Protein AF-A0A377W2W1-F1 (afdb_monomer)

Foldseek 3Di:
DDDDDDDDDDDDDDPDPDPDPPVVVVVVVVVVVVVVVVVVVVVVVVVVVVVVVVVVVVVVVVVVVVVVVVVVVVVVVVVVVVVVVVVVVVVVVVVVVVVVVVVVVVVVVVVVVVVVVVVVVVVVVVVVVVVVVVVVVVVVVVVVVVVVVVVVVVCVVVCVPVPDDDLDDAQQQVQDPQQKAKPQGRWGADNNGDTHHDDDPDDMDIDDHPDSPDDCVVHVDDDDDDDDDDDDPDDDDDDDADVPDDDD

Radius of gyration: 84.66 Å; Cα contacts (8 Å, |Δi|>4): 86; chains: 1; bounding box: 132×50×246 Å

Mean predicted aligned error: 16.47 Å

Sequence (248 aa):
MRLSILVWLRQTKAFRRQNPPSQMRNKQISTVNKSLTDSITQVRQSVTDTAAEINATIDLEIARVSKTLADGDAALNAQIKTAENGLKQSLSQVNTTLTNAVKQETADRIADVNAKASQAADELLAATQGIEASIESLTQVMKTADENLAREMSSLAAGANIQFDSQVIWHFNNQTTEGWTGSAGVPGVSQDGWLRPADSATDPYITSPGGLAVDGAAYRFIMLRFRKTGKPVWAGEIRWVSAGEKLH

Organism: Klebsiella pneumoniae (NCBI:txid573)

Secondary structure (DSSP, 8-state):
------------------PPPHHHHHHHHHHHHHHHHHHHHHHHHHHHHHHHHHHHHHHHHHHHHHHHHHHHHHHHHHHHHHHHHHHHHHHHHHHHHHHHHHHHHHHHHHHHHHHHHHHHHHHHHHHHHHHHHHHHHHHHHHHHHHHHHHHHHHHHHTTTT-----SS----TTSS-TT-EETTSSPEE-TTS-EEPPP-SS---EEPPS-----TTT-----------SS-----------TT----

Solvent-accessible surface area (backbone atoms only — not comparable to full-atom values): 15290 Å² total; per-residue (Å²): 142,81,89,87,89,85,82,88,79,87,78,90,78,77,92,64,80,78,71,76,58,69,68,59,54,53,50,51,51,50,52,52,50,50,53,49,52,52,49,52,51,51,51,53,49,52,52,51,52,51,52,52,53,50,51,55,50,51,53,51,50,51,53,51,52,55,48,52,51,53,54,47,53,52,52,50,55,50,52,51,53,52,51,53,52,52,50,54,51,51,50,52,51,52,53,52,53,50,53,51,50,54,52,48,52,52,52,52,50,54,52,53,50,51,53,51,52,51,52,54,51,52,54,51,49,52,53,49,52,54,49,51,54,51,50,53,52,50,51,52,52,50,51,51,51,52,55,48,50,53,49,53,52,49,41,59,75,70,45,78,82,64,83,77,84,64,96,74,84,86,66,36,74,82,58,44,58,83,65,38,41,30,77,56,37,72,41,44,48,40,94,87,31,45,82,38,66,28,86,58,100,58,95,59,49,69,45,74,54,80,86,72,81,73,52,63,87,84,53,78,75,87,89,83,89,85,80,92,75,87,87,76,91,77,87,87,85,89,82,89,76,59,97,90,61,76,93,127

Structure (mmCIF, N/CA/C/O backbone):
data_AF-A0A377W2W1-F1
#
_entry.id   AF-A0A377W2W1-F1
#
loop_
_atom_site.group_PDB
_atom_site.id
_atom_site.type_symbol
_atom_site.label_atom_id
_atom_site.label_alt_id
_atom_site.label_comp_id
_atom_site.label_asym_id
_atom_site.label_entity_id
_atom_site.label_seq_id
_atom_site.pdbx_PDB_ins_code
_atom_site.Cartn_x
_atom_site.Cartn_y
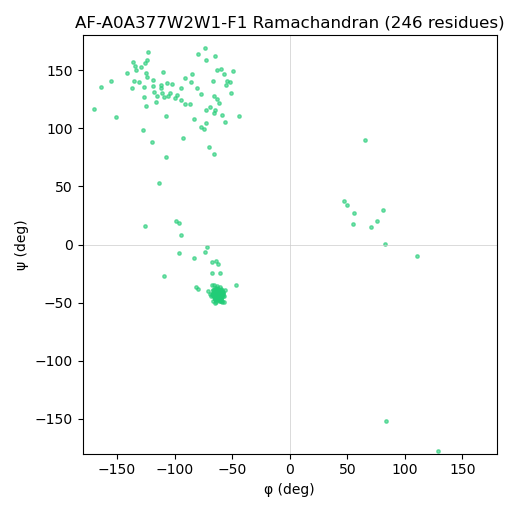_atom_site.Cartn_z
_atom_site.occupancy
_atom_site.B_iso_or_equiv
_atom_site.auth_seq_id
_atom_site.auth_comp_id
_atom_site.auth_asym_id
_atom_site.auth_atom_id
_atom_site.pdbx_PDB_model_num
ATOM 1 N N . MET A 1 1 ? 57.081 -21.780 -146.576 1.00 33.50 1 MET A N 1
ATOM 2 C CA . MET A 1 1 ? 57.888 -20.967 -147.520 1.00 33.50 1 MET A CA 1
ATOM 3 C C . MET A 1 1 ? 58.077 -19.610 -146.839 1.00 33.50 1 MET A C 1
ATOM 5 O O . MET A 1 1 ? 57.067 -18.984 -146.593 1.00 33.50 1 MET A O 1
ATOM 9 N N . ARG A 1 2 ? 59.216 -19.120 -146.345 1.00 33.06 2 ARG A N 1
ATOM 10 C CA . ARG A 1 2 ? 60.651 -19.432 -146.416 1.00 33.06 2 ARG A CA 1
ATOM 11 C C . ARG A 1 2 ? 61.265 -19.376 -145.000 1.00 33.06 2 ARG A C 1
ATOM 13 O O . ARG A 1 2 ? 60.774 -18.661 -144.136 1.00 33.06 2 ARG A O 1
ATOM 20 N N . LEU A 1 3 ? 62.348 -20.135 -144.837 1.00 29.06 3 LEU A N 1
ATOM 21 C CA . LEU A 1 3 ? 63.337 -20.137 -143.753 1.00 29.06 3 LEU A CA 1
ATOM 22 C C . LEU A 1 3 ? 63.885 -18.738 -143.403 1.00 29.06 3 LEU A C 1
ATOM 24 O O . LEU A 1 3 ? 64.110 -17.941 -144.311 1.00 29.06 3 LEU A O 1
ATOM 28 N N . SER A 1 4 ? 64.243 -18.525 -142.128 1.00 35.91 4 SER A N 1
ATOM 29 C CA . SER A 1 4 ? 65.658 -18.383 -141.724 1.00 35.91 4 SER A CA 1
ATOM 30 C C . SER A 1 4 ? 65.832 -18.384 -140.200 1.00 35.91 4 SER A C 1
ATOM 32 O O . SER A 1 4 ? 65.361 -17.504 -139.489 1.00 35.91 4 SER A O 1
ATOM 34 N N . ILE A 1 5 ? 66.541 -19.416 -139.740 1.00 39.56 5 ILE A N 1
ATOM 35 C CA . ILE A 1 5 ? 67.094 -19.635 -138.403 1.00 39.56 5 ILE A CA 1
ATOM 36 C C . ILE A 1 5 ? 68.569 -19.218 -138.460 1.00 39.56 5 ILE A C 1
ATOM 38 O O . ILE A 1 5 ? 69.293 -19.713 -139.318 1.00 39.56 5 ILE A O 1
ATOM 42 N N . LEU A 1 6 ? 69.023 -18.371 -137.535 1.00 39.09 6 LEU A N 1
ATOM 43 C CA . LEU A 1 6 ? 70.433 -18.187 -137.160 1.00 39.09 6 LEU A CA 1
ATOM 44 C C . LEU A 1 6 ? 70.460 -17.435 -135.823 1.00 39.09 6 LEU A C 1
ATOM 46 O O . LEU A 1 6 ? 69.742 -16.459 -135.677 1.00 39.09 6 LEU A O 1
ATOM 50 N N . VAL A 1 7 ? 71.239 -17.757 -134.800 1.00 38.69 7 VAL A N 1
ATOM 51 C CA . VAL A 1 7 ? 72.040 -18.922 -134.430 1.00 38.69 7 VAL A CA 1
ATOM 52 C C . VAL A 1 7 ? 72.125 -18.825 -132.907 1.00 38.69 7 VAL A C 1
ATOM 54 O O . VAL A 1 7 ? 72.239 -17.744 -132.330 1.00 38.69 7 VAL A O 1
ATOM 57 N N . TRP A 1 8 ? 72.034 -19.971 -132.255 1.00 31.70 8 TRP A N 1
ATOM 58 C CA . TRP A 1 8 ? 72.104 -20.117 -130.813 1.00 31.70 8 TRP A CA 1
ATOM 59 C C . TRP A 1 8 ? 73.575 -20.246 -130.399 1.00 31.70 8 TRP A C 1
ATOM 61 O O . TRP A 1 8 ? 74.240 -21.188 -130.831 1.00 31.70 8 TRP A O 1
ATOM 71 N N . LEU A 1 9 ? 74.090 -19.345 -129.555 1.00 36.72 9 LEU A N 1
ATOM 72 C CA . LEU A 1 9 ? 75.342 -19.581 -128.832 1.00 36.72 9 LEU A CA 1
ATOM 73 C C . LEU A 1 9 ? 75.025 -19.851 -127.359 1.00 36.72 9 LEU A C 1
ATOM 75 O O . LEU A 1 9 ? 74.575 -18.983 -126.614 1.00 36.72 9 LEU A O 1
ATOM 79 N N . ARG A 1 10 ? 75.247 -21.108 -126.973 1.00 44.47 10 ARG A N 1
ATOM 80 C CA . ARG A 1 10 ? 75.158 -21.634 -125.611 1.00 44.47 10 ARG A CA 1
ATOM 81 C C . ARG A 1 10 ? 75.968 -20.789 -124.624 1.00 44.47 10 ARG A C 1
ATOM 83 O O . ARG A 1 10 ? 77.180 -20.675 -124.768 1.00 44.47 10 ARG A O 1
ATOM 90 N N . GLN A 1 11 ? 75.344 -20.415 -123.511 1.00 37.91 11 GLN A N 1
ATOM 91 C CA . GLN A 1 11 ? 75.998 -20.534 -122.209 1.00 37.91 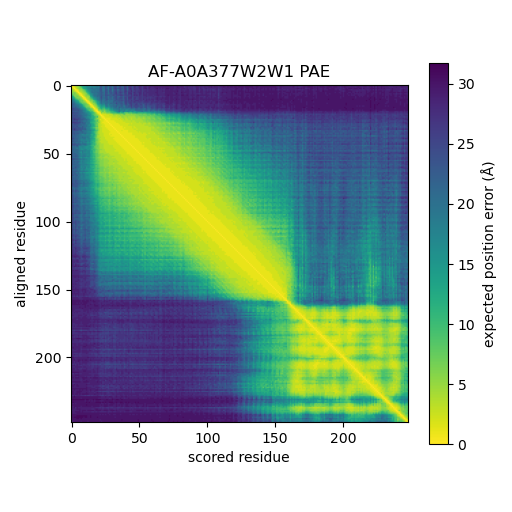11 GLN A CA 1
ATOM 92 C C . GLN A 1 11 ? 75.096 -21.304 -121.247 1.00 37.91 11 GLN A C 1
ATOM 94 O O . GLN A 1 11 ? 74.182 -20.780 -120.620 1.00 37.91 11 GLN A O 1
ATOM 99 N N . THR A 1 12 ? 75.397 -22.590 -121.113 1.00 54.16 12 THR A N 1
ATOM 100 C CA . THR A 1 12 ? 75.093 -23.363 -119.915 1.00 54.16 12 THR A CA 1
ATOM 101 C C . THR A 1 12 ? 75.913 -22.809 -118.753 1.00 54.16 12 THR A C 1
ATOM 103 O O . THR A 1 12 ? 77.130 -22.984 -118.744 1.00 54.16 12 THR A O 1
ATOM 106 N N . LYS A 1 13 ? 75.270 -22.205 -117.748 1.00 41.72 13 LYS A N 1
ATOM 107 C CA . LYS A 1 13 ? 75.806 -22.168 -116.378 1.00 41.72 13 LYS A CA 1
ATOM 108 C C . LYS A 1 13 ? 74.682 -22.105 -115.336 1.00 41.72 13 LYS A C 1
ATOM 110 O O . LYS A 1 13 ? 74.032 -21.089 -115.148 1.00 41.72 13 LYS A O 1
ATOM 115 N N . ALA A 1 14 ? 74.550 -23.233 -114.636 1.00 40.69 14 ALA A N 1
ATOM 116 C CA . ALA A 1 14 ? 74.008 -23.414 -113.291 1.00 40.69 14 ALA A CA 1
ATOM 117 C C . ALA A 1 14 ? 72.517 -23.109 -113.047 1.00 40.69 14 ALA A C 1
ATOM 119 O O . ALA A 1 14 ? 72.148 -22.062 -112.521 1.00 40.69 14 ALA A O 1
ATOM 120 N N . PHE A 1 15 ? 71.684 -24.140 -113.222 1.00 42.03 15 PHE A N 1
ATOM 121 C CA . PHE A 1 15 ? 70.468 -24.326 -112.426 1.00 42.03 15 PHE A CA 1
ATOM 122 C C . PHE A 1 15 ? 70.880 -24.600 -110.965 1.00 42.03 15 PHE A C 1
ATOM 124 O O . PHE A 1 15 ? 70.942 -25.741 -110.509 1.00 42.03 15 PHE A O 1
ATOM 131 N N . ARG A 1 16 ? 71.262 -23.550 -110.226 1.00 45.59 16 ARG A N 1
ATOM 132 C CA . ARG A 1 16 ? 71.390 -23.633 -108.769 1.00 45.59 16 ARG A CA 1
ATOM 133 C C . ARG A 1 16 ? 69.968 -23.691 -108.219 1.00 45.59 16 ARG A C 1
ATOM 135 O O . ARG A 1 16 ? 69.232 -22.719 -108.357 1.00 45.59 16 ARG A O 1
ATOM 142 N N . ARG A 1 17 ? 69.598 -24.806 -107.578 1.00 48.03 17 ARG A N 1
ATOM 143 C CA . ARG A 1 17 ? 68.498 -24.835 -106.599 1.00 48.03 17 ARG A CA 1
ATOM 144 C C . ARG A 1 17 ? 68.676 -23.598 -105.708 1.00 48.03 17 ARG A C 1
ATOM 146 O O . ARG A 1 17 ? 69.696 -23.495 -105.026 1.00 48.03 17 ARG A O 1
ATOM 153 N N . GLN A 1 18 ? 67.779 -22.617 -105.817 1.00 47.34 18 GLN A N 1
ATOM 154 C CA . GLN A 1 18 ? 67.897 -21.334 -105.125 1.00 47.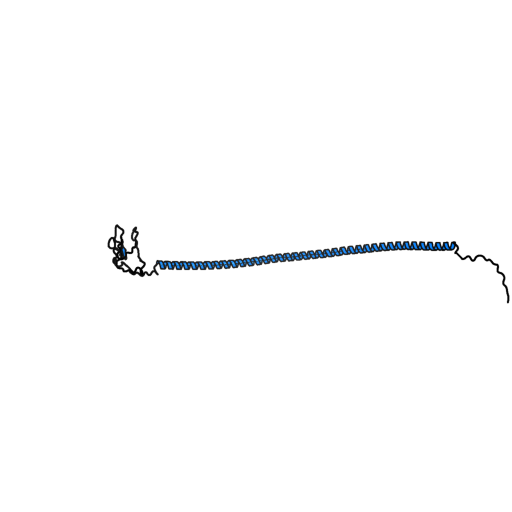34 18 GLN A CA 1
ATOM 155 C C . GLN A 1 18 ? 67.666 -21.548 -103.627 1.00 47.34 18 GLN A C 1
ATOM 157 O O . GLN A 1 18 ? 66.580 -21.319 -103.110 1.00 47.34 18 GLN A O 1
ATOM 162 N N . ASN A 1 19 ? 68.707 -21.950 -102.901 1.00 51.56 19 ASN A N 1
ATOM 163 C CA . ASN A 1 19 ? 68.841 -21.445 -101.544 1.00 51.56 19 ASN A CA 1
ATOM 164 C C . ASN A 1 19 ? 68.974 -19.921 -101.682 1.00 51.56 19 ASN A C 1
ATOM 166 O O . ASN A 1 19 ? 69.876 -19.481 -102.407 1.00 51.56 19 ASN A O 1
ATOM 170 N N . PRO A 1 20 ? 68.090 -19.108 -101.075 1.00 60.03 20 PRO A N 1
ATOM 171 C CA . PRO A 1 20 ? 68.156 -17.664 -101.234 1.00 60.03 20 PRO A CA 1
ATOM 172 C C . PRO A 1 20 ? 69.556 -17.157 -100.837 1.00 60.03 20 PRO A C 1
ATOM 174 O O . PRO A 1 20 ? 70.110 -17.631 -99.834 1.00 60.03 20 PRO A O 1
ATOM 177 N N . PRO A 1 21 ? 70.159 -16.225 -101.605 1.00 72.31 21 PRO A N 1
ATOM 178 C CA . PRO A 1 21 ? 71.442 -15.622 -101.256 1.00 72.31 21 PRO A CA 1
ATOM 179 C C . PRO A 1 21 ? 71.393 -15.085 -99.821 1.00 72.31 21 PRO A C 1
ATOM 181 O O . PRO A 1 21 ? 70.381 -14.529 -99.391 1.00 72.31 21 PRO A O 1
ATOM 184 N N . SER A 1 22 ? 72.479 -15.268 -99.065 1.00 77.94 22 SER A N 1
ATOM 185 C CA . SER A 1 22 ? 72.599 -14.906 -97.640 1.00 77.94 22 SER A CA 1
ATOM 186 C C . SER A 1 22 ? 72.078 -13.500 -97.314 1.00 77.94 22 SER A C 1
ATOM 188 O O . SER A 1 22 ? 71.440 -13.311 -96.284 1.00 77.94 22 SER A O 1
ATOM 190 N N . GLN A 1 23 ? 72.255 -12.541 -98.226 1.00 78.31 23 GLN A N 1
ATOM 191 C CA . GLN A 1 23 ? 71.743 -11.175 -98.101 1.00 78.31 23 GLN A CA 1
ATOM 192 C C . GLN A 1 23 ? 70.210 -11.086 -97.972 1.00 78.31 23 GLN A C 1
ATOM 194 O O . GLN A 1 23 ? 69.719 -10.304 -97.161 1.00 78.31 23 GLN A O 1
ATOM 199 N N . MET A 1 24 ? 69.440 -11.892 -98.714 1.00 84.06 24 MET A N 1
ATOM 200 C CA . MET A 1 24 ? 67.972 -11.878 -98.615 1.00 84.06 24 MET A CA 1
ATOM 201 C C . MET A 1 24 ? 67.480 -12.473 -97.292 1.00 84.06 24 MET A C 1
ATOM 203 O O . MET A 1 24 ? 66.585 -11.901 -96.672 1.00 84.06 24 MET A O 1
ATOM 207 N N . ARG A 1 25 ? 68.107 -13.556 -96.811 1.00 86.00 25 ARG A N 1
ATOM 208 C CA . ARG A 1 25 ? 67.807 -14.121 -95.481 1.00 86.00 25 ARG A CA 1
ATOM 209 C C . ARG A 1 25 ? 68.132 -13.130 -94.365 1.00 86.00 25 ARG A C 1
ATOM 211 O O . ARG A 1 25 ? 67.315 -12.937 -93.473 1.00 86.00 25 ARG A O 1
ATOM 218 N N . ASN A 1 26 ? 69.269 -12.442 -94.454 1.00 87.31 26 ASN A N 1
ATOM 219 C CA . ASN A 1 26 ? 69.650 -11.415 -93.481 1.00 87.31 26 ASN A CA 1
ATOM 220 C C . ASN A 1 26 ? 68.662 -10.237 -93.465 1.00 87.31 26 ASN A C 1
ATOM 222 O O . ASN A 1 26 ? 68.319 -9.740 -92.395 1.00 87.31 26 ASN A O 1
ATOM 226 N N . LYS A 1 27 ? 68.148 -9.828 -94.633 1.00 90.06 27 LYS A N 1
ATOM 227 C CA . LYS A 1 27 ? 67.093 -8.809 -94.735 1.00 90.06 27 LYS A CA 1
ATOM 228 C C . LYS A 1 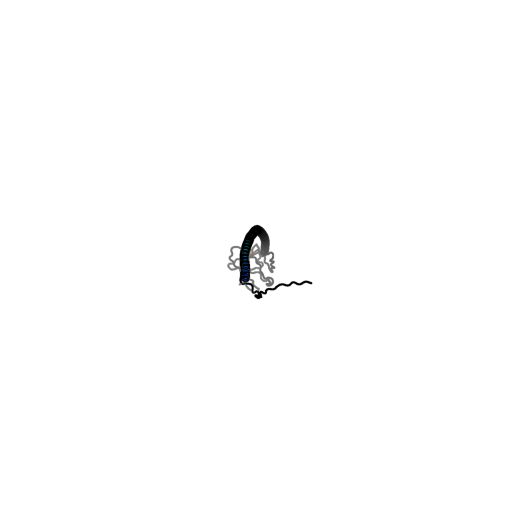27 ? 65.790 -9.270 -94.070 1.00 90.06 27 LYS A C 1
ATOM 230 O O . LYS A 1 27 ? 65.219 -8.516 -93.292 1.00 90.06 27 LYS A O 1
ATOM 235 N N . GLN A 1 28 ? 65.358 -10.508 -94.321 1.00 91.25 28 GLN A N 1
ATOM 236 C CA . GLN A 1 28 ? 64.174 -11.091 -93.676 1.00 91.25 28 GLN A CA 1
ATOM 237 C C . GLN A 1 28 ? 64.328 -11.177 -92.149 1.00 91.25 28 GLN A C 1
ATOM 239 O O . GLN A 1 28 ? 63.423 -10.764 -91.432 1.00 91.25 28 GLN A O 1
ATOM 244 N N . ILE A 1 29 ? 65.482 -11.637 -91.650 1.00 92.50 29 ILE A N 1
ATOM 245 C CA . ILE A 1 29 ? 65.792 -11.687 -90.209 1.00 92.50 29 ILE A CA 1
ATOM 246 C C . ILE A 1 29 ? 65.724 -10.286 -89.593 1.00 92.50 29 ILE A C 1
ATOM 248 O O . ILE A 1 29 ? 65.133 -10.108 -88.534 1.00 92.50 29 ILE A O 1
ATOM 252 N N . SER A 1 30 ? 66.278 -9.275 -90.266 1.00 93.69 30 SER A N 1
ATOM 253 C CA . SER A 1 30 ? 66.215 -7.887 -89.798 1.00 93.69 30 SER A CA 1
ATOM 254 C C . SER A 1 30 ? 64.777 -7.363 -89.719 1.00 93.69 30 SER A C 1
ATOM 256 O O . SER A 1 30 ? 64.411 -6.749 -88.717 1.00 93.69 30 SER A O 1
ATOM 258 N N . THR A 1 31 ? 63.941 -7.646 -90.724 1.00 95.75 31 THR A N 1
ATOM 259 C CA . THR A 1 31 ? 62.518 -7.276 -90.711 1.00 95.75 31 THR A CA 1
ATOM 260 C C . THR A 1 31 ? 61.761 -7.963 -89.575 1.00 95.75 31 THR A C 1
ATOM 262 O O . THR A 1 31 ? 61.025 -7.295 -88.851 1.00 95.75 31 THR A O 1
ATOM 265 N N . VAL A 1 32 ? 61.970 -9.268 -89.379 1.00 96.31 32 VAL A N 1
ATOM 266 C CA . VAL A 1 32 ? 61.344 -10.026 -88.283 1.00 96.31 32 VAL A CA 1
ATOM 267 C C . VAL A 1 32 ? 61.799 -9.496 -86.923 1.00 96.31 32 VAL A C 1
ATOM 269 O O . VAL A 1 32 ? 60.959 -9.258 -86.061 1.00 96.31 32 VAL A O 1
ATOM 272 N N . ASN A 1 33 ? 63.095 -9.231 -86.740 1.00 96.19 33 ASN A N 1
ATOM 273 C CA . ASN A 1 33 ? 63.624 -8.676 -85.493 1.00 96.19 33 ASN A CA 1
ATOM 274 C C . ASN A 1 33 ? 63.024 -7.304 -85.183 1.00 96.19 33 ASN A C 1
ATOM 276 O O . ASN A 1 33 ? 62.611 -7.071 -84.053 1.00 96.19 33 ASN A O 1
ATOM 280 N N . LYS A 1 34 ? 62.911 -6.423 -86.187 1.00 96.19 34 LYS A N 1
ATOM 281 C CA . LYS A 1 34 ? 62.248 -5.123 -86.027 1.00 96.19 34 LYS A CA 1
ATOM 282 C C . LYS A 1 34 ? 60.785 -5.294 -85.613 1.00 96.19 34 LYS A C 1
ATOM 284 O O . LYS A 1 34 ? 60.365 -4.703 -84.628 1.00 96.19 34 LYS A O 1
ATOM 289 N N . SER A 1 35 ? 60.044 -6.154 -86.313 1.00 96.75 35 SER A N 1
ATOM 290 C CA . SER A 1 35 ? 58.642 -6.448 -85.993 1.00 96.75 35 SER A CA 1
ATOM 291 C C . SER A 1 35 ? 58.471 -6.998 -84.574 1.00 96.75 35 SER A C 1
ATOM 293 O O . SER A 1 35 ? 57.509 -6.648 -83.891 1.00 96.75 35 SER A O 1
ATOM 295 N N . LEU A 1 36 ? 59.393 -7.850 -84.116 1.00 97.38 36 LEU A N 1
ATOM 296 C CA . LEU A 1 36 ? 59.386 -8.390 -82.760 1.00 97.38 36 LEU A CA 1
ATOM 297 C C . LEU A 1 36 ? 59.688 -7.301 -81.722 1.00 97.38 36 LEU A C 1
ATOM 299 O O . LEU A 1 36 ? 58.996 -7.223 -80.711 1.00 97.38 36 LEU A O 1
ATOM 303 N N . THR A 1 37 ? 60.679 -6.441 -81.970 1.00 97.75 37 THR A N 1
ATOM 304 C CA . THR A 1 37 ? 60.993 -5.300 -81.095 1.00 97.75 37 THR A CA 1
ATOM 305 C C . THR A 1 37 ? 59.811 -4.342 -80.968 1.00 97.75 37 THR A C 1
ATOM 307 O O . THR A 1 37 ? 59.472 -3.944 -79.852 1.00 97.75 37 THR A O 1
ATOM 310 N N . ASP A 1 38 ? 59.158 -4.016 -82.083 1.00 97.62 38 ASP A N 1
ATOM 311 C CA . ASP A 1 38 ? 57.987 -3.138 -82.105 1.00 97.62 38 ASP A CA 1
ATOM 312 C C . ASP A 1 38 ? 56.826 -3.784 -81.317 1.00 97.62 38 ASP A C 1
ATOM 314 O O . ASP A 1 38 ? 56.237 -3.139 -80.449 1.00 97.62 38 ASP A O 1
ATOM 318 N N . SER A 1 39 ? 56.583 -5.090 -81.508 1.00 97.81 39 SER A N 1
ATOM 319 C CA . SER A 1 39 ? 55.559 -5.847 -80.761 1.00 97.81 39 SER A CA 1
ATOM 320 C C . SER A 1 39 ? 55.841 -5.888 -79.255 1.00 97.81 39 SER A C 1
ATOM 322 O O . SER A 1 39 ? 54.946 -5.647 -78.451 1.00 97.81 39 SER A O 1
ATOM 324 N N . ILE A 1 40 ? 57.088 -6.153 -78.845 1.00 97.81 40 ILE A N 1
ATOM 325 C CA . ILE A 1 40 ? 57.486 -6.153 -77.427 1.00 97.81 40 ILE A CA 1
ATOM 326 C C . ILE A 1 40 ? 57.297 -4.762 -76.817 1.00 97.81 40 ILE A C 1
ATOM 328 O O . ILE A 1 40 ? 56.838 -4.647 -75.682 1.00 97.81 40 ILE A O 1
ATOM 332 N N . THR A 1 41 ? 57.641 -3.708 -77.557 1.00 97.88 41 THR A N 1
ATOM 333 C CA . THR A 1 41 ? 57.479 -2.322 -77.097 1.00 97.88 41 THR A CA 1
ATOM 334 C C . THR A 1 41 ? 56.005 -1.984 -76.908 1.00 97.88 41 THR A C 1
ATOM 336 O O . THR A 1 41 ? 55.631 -1.463 -75.861 1.00 97.88 41 THR A O 1
ATOM 339 N N . GLN A 1 42 ? 55.157 -2.361 -77.868 1.00 97.81 42 GLN A N 1
ATOM 340 C CA . GLN A 1 42 ? 53.713 -2.170 -77.777 1.00 97.81 42 GLN A CA 1
ATOM 341 C C . GLN A 1 42 ? 53.106 -2.936 -76.594 1.00 97.81 42 GLN A C 1
ATOM 343 O O . GLN A 1 42 ? 52.316 -2.369 -75.846 1.00 97.81 42 GLN A O 1
ATOM 348 N N . VAL A 1 43 ? 53.506 -4.195 -76.380 1.00 98.19 43 VAL A N 1
ATOM 349 C CA . VAL A 1 43 ? 53.049 -4.990 -75.228 1.00 98.19 43 VAL A CA 1
ATOM 350 C C . VAL A 1 43 ? 53.488 -4.348 -73.911 1.00 98.19 43 VAL A C 1
ATOM 352 O O . VAL A 1 43 ? 52.681 -4.232 -72.996 1.00 98.19 43 VAL A O 1
ATOM 355 N N . ARG A 1 44 ? 54.738 -3.879 -73.803 1.00 98.19 44 ARG A N 1
ATOM 356 C CA . ARG A 1 44 ? 55.227 -3.186 -72.597 1.00 98.19 44 ARG A CA 1
ATOM 357 C C . ARG A 1 44 ? 54.444 -1.909 -72.305 1.00 98.19 44 ARG A C 1
ATOM 359 O O . ARG A 1 44 ? 54.111 -1.663 -71.146 1.00 98.19 44 ARG A O 1
ATOM 366 N N . GLN A 1 45 ? 54.143 -1.127 -73.341 1.00 98.00 45 GLN A N 1
ATOM 367 C CA . GLN A 1 45 ? 53.336 0.080 -73.200 1.00 98.00 45 GLN A CA 1
ATOM 368 C C . GLN A 1 45 ? 51.919 -0.273 -72.743 1.00 98.00 45 GLN A C 1
ATOM 370 O O . GLN A 1 45 ? 51.471 0.230 -71.723 1.00 98.00 45 GLN A O 1
ATOM 375 N N . SER A 1 46 ? 51.276 -1.237 -73.407 1.00 98.25 46 SER A N 1
ATOM 376 C CA . SER A 1 46 ? 49.935 -1.701 -73.045 1.00 98.25 46 SER A CA 1
ATOM 377 C C . SER A 1 46 ? 49.851 -2.219 -71.604 1.00 98.25 46 SER A C 1
ATOM 379 O O . SER A 1 46 ? 48.890 -1.901 -70.909 1.00 98.25 46 SER A O 1
ATOM 381 N N . VAL A 1 47 ? 50.853 -2.963 -71.116 1.00 98.25 47 VAL A N 1
ATOM 382 C CA . VAL A 1 47 ? 50.907 -3.401 -69.707 1.00 98.25 47 VAL A CA 1
ATOM 383 C C . VAL A 1 47 ? 51.037 -2.208 -68.758 1.00 98.25 47 VAL A C 1
ATOM 385 O O . VAL A 1 47 ? 50.383 -2.190 -67.719 1.00 98.25 47 VAL A O 1
ATOM 388 N N . THR A 1 48 ? 51.856 -1.214 -69.109 1.00 98.25 48 THR A N 1
ATOM 389 C CA . THR A 1 48 ? 52.035 0.004 -68.300 1.00 98.25 48 THR A CA 1
ATOM 390 C C . THR A 1 48 ? 50.740 0.809 -68.219 1.00 98.25 48 THR A C 1
ATOM 392 O O . THR A 1 48 ? 50.333 1.195 -67.125 1.00 98.25 48 THR A O 1
ATOM 395 N N . ASP A 1 49 ? 50.069 1.000 -69.355 1.00 98.19 49 ASP A N 1
ATOM 396 C CA . ASP A 1 49 ? 48.800 1.724 -69.442 1.00 98.19 49 ASP A CA 1
ATOM 397 C C . ASP A 1 49 ? 47.709 0.993 -68.649 1.00 98.19 49 ASP A C 1
ATOM 399 O O . ASP A 1 49 ? 47.051 1.590 -67.801 1.00 98.19 49 ASP A O 1
ATOM 403 N N . THR A 1 50 ? 47.605 -0.331 -68.819 1.00 98.25 50 THR A N 1
ATOM 404 C CA . THR A 1 50 ? 46.652 -1.163 -68.066 1.00 98.25 50 THR A CA 1
ATOM 405 C C . THR A 1 50 ? 46.905 -1.075 -66.557 1.00 98.25 50 THR A C 1
ATOM 407 O O . THR A 1 50 ? 45.965 -0.968 -65.775 1.00 98.25 50 THR A O 1
ATOM 410 N N . ALA A 1 51 ? 48.167 -1.094 -66.114 1.00 98.44 51 ALA A N 1
ATOM 411 C CA . ALA A 1 51 ? 48.498 -0.955 -64.696 1.00 98.44 51 ALA A CA 1
ATOM 412 C C . ALA A 1 51 ? 48.118 0.431 -64.141 1.00 98.44 51 ALA A C 1
ATOM 414 O O . ALA A 1 51 ? 47.637 0.529 -63.011 1.00 98.44 51 ALA A O 1
ATOM 415 N N . ALA A 1 52 ? 48.296 1.493 -64.932 1.00 98.12 52 ALA A N 1
ATOM 416 C CA . ALA A 1 52 ? 47.880 2.841 -64.556 1.00 98.12 52 ALA A CA 1
ATOM 417 C C . ALA A 1 52 ? 46.350 2.957 -64.444 1.00 98.12 52 ALA A C 1
ATOM 419 O O . ALA A 1 52 ? 45.851 3.513 -63.465 1.00 98.12 52 ALA A O 1
ATOM 420 N N . GLU A 1 53 ? 45.608 2.380 -65.392 1.00 98.31 53 GLU A N 1
ATOM 421 C CA . GLU A 1 53 ? 44.140 2.330 -65.368 1.00 98.31 53 GLU A CA 1
ATOM 422 C C . GLU A 1 53 ? 43.603 1.540 -64.165 1.00 98.31 53 GLU A C 1
ATOM 424 O O . GLU A 1 53 ? 42.654 1.979 -63.506 1.00 98.31 53 GLU A O 1
ATOM 429 N N . ILE A 1 54 ? 44.232 0.406 -63.828 1.00 98.31 54 ILE A N 1
ATOM 430 C CA . ILE A 1 54 ? 43.889 -0.385 -62.636 1.00 98.31 54 ILE A CA 1
ATOM 431 C C . ILE A 1 54 ? 44.085 0.447 -61.366 1.00 98.31 54 ILE A C 1
ATOM 433 O O . ILE A 1 54 ? 43.176 0.504 -60.539 1.00 98.31 54 ILE A O 1
ATOM 437 N N . ASN A 1 55 ? 45.231 1.116 -61.216 1.00 98.38 55 ASN A N 1
ATOM 438 C CA . ASN A 1 55 ? 45.500 1.942 -60.037 1.00 98.38 55 ASN A CA 1
ATOM 439 C C . ASN A 1 55 ? 44.491 3.090 -59.908 1.00 98.38 55 ASN A C 1
ATOM 441 O O . ASN A 1 55 ? 43.922 3.280 -58.837 1.00 98.38 55 ASN A O 1
ATOM 445 N N . ALA A 1 56 ? 44.189 3.786 -61.008 1.00 98.25 56 ALA A N 1
ATOM 446 C CA . ALA A 1 56 ? 43.180 4.844 -61.010 1.00 98.25 56 ALA A CA 1
ATOM 447 C C . ALA A 1 56 ? 41.786 4.317 -60.623 1.00 98.25 56 ALA A C 1
ATOM 449 O O . ALA A 1 56 ? 41.049 4.970 -59.884 1.00 98.25 56 ALA A O 1
ATOM 450 N N . THR A 1 57 ? 41.426 3.117 -61.086 1.00 98.56 57 THR A N 1
ATOM 451 C CA . THR A 1 57 ? 40.157 2.469 -60.725 1.00 98.56 57 THR A CA 1
ATOM 452 C C . THR A 1 57 ? 40.115 2.098 -59.241 1.00 98.56 57 THR A C 1
ATOM 454 O O . THR A 1 57 ? 39.102 2.327 -58.582 1.00 98.56 57 THR A O 1
ATOM 457 N N . ILE A 1 58 ? 41.212 1.564 -58.694 1.00 98.56 58 ILE A N 1
ATOM 458 C CA . ILE A 1 58 ? 41.328 1.238 -57.265 1.00 98.56 58 ILE A CA 1
ATOM 459 C C . ILE A 1 58 ? 41.173 2.498 -56.410 1.00 98.56 58 ILE A C 1
ATOM 461 O O . ILE A 1 58 ? 40.409 2.477 -55.447 1.00 98.56 58 ILE A O 1
ATOM 465 N N . ASP A 1 59 ? 41.828 3.600 -56.779 1.00 98.50 59 ASP A N 1
ATOM 466 C CA . ASP A 1 59 ? 41.725 4.869 -56.052 1.00 98.50 59 ASP A CA 1
ATOM 467 C C . ASP A 1 59 ? 40.281 5.398 -56.028 1.00 98.50 59 ASP A C 1
ATOM 469 O O . ASP A 1 59 ? 39.792 5.852 -54.988 1.00 98.50 59 ASP A O 1
ATOM 473 N N . LEU A 1 60 ? 39.564 5.285 -57.153 1.00 98.50 60 LEU A N 1
ATOM 474 C CA . LEU A 1 60 ? 38.148 5.652 -57.238 1.00 98.50 60 LEU A CA 1
ATOM 475 C C . LEU A 1 60 ? 37.263 4.766 -56.351 1.00 98.50 60 LEU A C 1
ATOM 477 O O . LEU A 1 60 ? 36.393 5.288 -55.648 1.00 98.50 60 LEU A O 1
ATOM 481 N N . GLU A 1 61 ? 37.476 3.448 -56.346 1.00 98.50 61 GLU A N 1
ATOM 482 C CA . GLU A 1 61 ? 36.717 2.540 -55.477 1.00 98.50 61 GLU A CA 1
ATOM 483 C C . GLU A 1 61 ? 37.025 2.776 -53.993 1.00 98.50 61 GLU A C 1
ATOM 485 O O . GLU A 1 61 ? 36.095 2.804 -53.188 1.00 98.50 61 GLU A O 1
ATOM 490 N N . ILE A 1 62 ? 38.284 3.037 -53.618 1.00 98.56 62 ILE A N 1
ATOM 491 C CA . ILE A 1 62 ? 38.649 3.416 -52.242 1.00 98.56 62 ILE A CA 1
ATOM 492 C C . ILE A 1 62 ? 37.905 4.689 -51.839 1.00 98.56 62 ILE A C 1
ATOM 494 O O . ILE A 1 62 ? 37.249 4.707 -50.798 1.00 98.56 62 ILE A O 1
ATOM 498 N N . ALA A 1 63 ? 37.932 5.730 -52.676 1.00 98.50 63 ALA A N 1
ATOM 499 C CA . ALA A 1 63 ? 37.228 6.979 -52.397 1.00 98.50 63 ALA A CA 1
ATOM 500 C C . ALA A 1 63 ? 35.713 6.762 -52.237 1.00 98.50 63 ALA A C 1
ATOM 502 O O . ALA A 1 63 ? 35.088 7.323 -51.329 1.00 98.50 63 ALA A O 1
ATOM 503 N N . ARG A 1 64 ? 35.114 5.912 -53.080 1.00 98.62 64 ARG A N 1
ATOM 504 C CA . ARG A 1 64 ? 33.688 5.564 -53.011 1.00 98.62 64 ARG A CA 1
ATOM 505 C C . ARG A 1 64 ? 33.343 4.802 -51.733 1.00 98.62 64 ARG A C 1
ATOM 507 O O . ARG A 1 64 ? 32.340 5.119 -51.087 1.00 98.62 64 ARG A O 1
ATOM 514 N N . VAL A 1 65 ? 34.165 3.827 -51.351 1.00 98.75 65 VAL A N 1
ATOM 515 C CA . VAL A 1 65 ? 33.997 3.055 -50.113 1.00 98.75 65 VAL A CA 1
ATOM 516 C C . VAL A 1 65 ? 34.157 3.961 -48.894 1.00 98.75 65 VAL A C 1
ATOM 518 O O . VAL A 1 65 ? 33.284 3.956 -48.029 1.00 98.75 65 VAL A O 1
ATOM 521 N N . SER A 1 66 ? 35.194 4.802 -48.845 1.00 98.62 66 SER A N 1
ATOM 522 C CA . SER A 1 66 ? 35.403 5.760 -47.753 1.00 98.62 66 SER A CA 1
ATOM 523 C C . SER A 1 66 ? 34.226 6.719 -47.593 1.00 98.62 66 SER A C 1
ATOM 525 O O . SER A 1 66 ? 33.784 6.962 -46.471 1.00 98.62 66 SER A O 1
ATOM 527 N N . LYS A 1 67 ? 33.670 7.219 -48.703 1.00 98.38 67 LYS A N 1
ATOM 528 C CA . LYS A 1 67 ? 32.466 8.055 -48.664 1.00 98.38 67 LYS A CA 1
ATOM 529 C C . LYS A 1 67 ? 31.257 7.289 -48.124 1.00 98.38 67 LYS A C 1
ATOM 531 O O . LYS A 1 67 ? 30.559 7.798 -47.258 1.00 98.38 67 LYS A O 1
ATOM 536 N N . THR A 1 68 ? 31.044 6.059 -48.591 1.00 98.62 68 THR A N 1
ATOM 537 C CA . THR A 1 68 ? 29.932 5.208 -48.132 1.00 98.62 68 THR A CA 1
ATOM 538 C C . THR A 1 68 ? 30.013 4.938 -46.628 1.00 98.62 68 THR A C 1
ATOM 540 O O . THR A 1 68 ? 28.993 4.980 -45.945 1.00 98.62 68 THR A O 1
ATOM 543 N N . LEU A 1 69 ? 31.217 4.701 -46.099 1.00 98.75 69 LEU A N 1
ATOM 544 C CA . LEU A 1 69 ? 31.440 4.522 -44.663 1.00 98.75 69 LEU A CA 1
ATOM 545 C C . LEU A 1 69 ? 31.131 5.802 -43.877 1.00 98.75 69 LEU A C 1
ATOM 547 O O . LEU A 1 69 ? 30.396 5.741 -42.898 1.00 98.75 69 LEU A O 1
ATOM 551 N N . ALA A 1 70 ? 31.614 6.961 -44.336 1.00 98.50 70 ALA A N 1
ATOM 552 C CA . ALA A 1 70 ? 31.350 8.241 -43.678 1.00 98.50 70 ALA A CA 1
ATOM 553 C C . ALA A 1 70 ? 29.852 8.604 -43.664 1.00 98.50 70 ALA A C 1
ATOM 555 O O . ALA A 1 70 ? 29.324 9.031 -42.635 1.00 98.50 70 ALA A O 1
ATOM 556 N N . ASP A 1 71 ? 29.157 8.394 -44.786 1.00 98.50 71 ASP A N 1
ATOM 557 C CA . ASP A 1 71 ? 27.710 8.605 -44.890 1.00 98.50 71 ASP A CA 1
ATOM 558 C C . ASP A 1 71 ? 26.948 7.628 -43.969 1.00 98.50 71 ASP A C 1
ATOM 560 O O . ASP A 1 71 ? 25.984 8.015 -43.302 1.00 98.50 71 ASP A O 1
ATOM 564 N N . GLY A 1 72 ? 27.412 6.375 -43.877 1.00 98.69 72 GLY A N 1
ATOM 565 C CA . GLY A 1 72 ? 26.883 5.359 -42.964 1.00 98.69 72 GLY A CA 1
ATOM 566 C C . GLY A 1 72 ? 27.042 5.732 -41.487 1.00 98.69 72 GLY A C 1
ATOM 567 O O . GLY A 1 72 ? 26.069 5.674 -40.735 1.00 98.69 72 GLY A O 1
ATOM 568 N N . ASP A 1 73 ? 28.227 6.188 -41.078 1.00 98.81 73 ASP A N 1
ATOM 569 C CA . ASP A 1 73 ? 28.500 6.648 -39.710 1.00 98.81 73 ASP A CA 1
ATOM 570 C C . ASP A 1 73 ? 27.646 7.867 -39.341 1.00 98.81 73 ASP A C 1
ATOM 572 O O . ASP A 1 73 ? 27.122 7.966 -38.226 1.00 98.81 73 ASP A O 1
ATOM 576 N N . ALA A 1 74 ? 27.463 8.799 -40.280 1.00 98.62 74 ALA A N 1
ATOM 577 C CA . ALA A 1 74 ? 26.585 9.947 -40.088 1.00 98.62 74 ALA A CA 1
ATOM 578 C C . ALA A 1 74 ? 25.122 9.510 -39.898 1.00 98.62 74 ALA A C 1
ATOM 580 O O . ALA A 1 74 ? 24.443 9.997 -38.986 1.00 98.62 74 ALA A O 1
ATOM 581 N N . ALA A 1 75 ? 24.649 8.560 -40.711 1.00 98.69 75 ALA A N 1
ATOM 582 C CA . ALA A 1 75 ? 23.300 8.014 -40.609 1.00 98.69 75 ALA A CA 1
ATOM 583 C C . ALA A 1 75 ? 23.077 7.266 -39.283 1.00 98.69 75 ALA A C 1
ATOM 585 O O . ALA A 1 75 ? 22.073 7.509 -38.608 1.00 98.69 75 ALA A O 1
ATOM 586 N N . LEU A 1 76 ? 24.022 6.417 -38.866 1.00 98.81 76 LEU A N 1
ATOM 587 C CA . LEU A 1 76 ? 23.958 5.704 -37.586 1.00 98.81 76 LEU A CA 1
ATOM 588 C C . LEU A 1 76 ? 23.951 6.675 -36.401 1.00 98.81 76 LEU A C 1
ATOM 590 O O . LEU A 1 76 ? 23.109 6.553 -35.512 1.00 98.81 76 LEU A O 1
ATOM 594 N N . ASN A 1 77 ? 24.811 7.695 -36.413 1.00 98.69 77 ASN A N 1
ATOM 595 C CA . ASN A 1 77 ? 24.826 8.723 -35.370 1.00 98.69 77 ASN A CA 1
ATOM 596 C C . ASN A 1 77 ? 23.501 9.496 -35.281 1.00 98.69 77 ASN A C 1
ATOM 598 O O . ASN A 1 77 ? 23.057 9.844 -34.184 1.00 98.69 77 ASN A O 1
ATOM 602 N N . ALA A 1 78 ? 22.850 9.767 -36.415 1.00 98.62 78 ALA A N 1
ATOM 603 C CA . ALA A 1 78 ? 21.532 10.394 -36.428 1.00 98.62 78 ALA A CA 1
ATOM 604 C C . ALA A 1 78 ? 20.452 9.467 -35.838 1.00 98.62 78 ALA A C 1
ATOM 606 O O . ALA A 1 78 ? 19.636 9.915 -35.031 1.00 98.62 78 ALA A O 1
ATOM 607 N N . GLN A 1 79 ? 20.472 8.175 -36.185 1.00 98.75 79 GLN A N 1
ATOM 608 C CA . GLN A 1 79 ? 19.547 7.181 -35.629 1.00 98.75 79 GLN A CA 1
ATOM 609 C C . GLN A 1 79 ? 19.712 7.026 -34.113 1.00 98.75 79 GLN A C 1
ATOM 611 O O . GLN A 1 79 ? 18.713 7.046 -33.392 1.00 98.75 79 GLN A O 1
ATOM 616 N N . ILE A 1 80 ? 20.955 6.948 -33.625 1.00 98.75 80 ILE A N 1
ATOM 617 C CA . ILE A 1 80 ? 21.267 6.867 -32.190 1.00 98.75 80 ILE A CA 1
ATOM 618 C C . ILE A 1 80 ? 20.705 8.086 -31.455 1.00 98.75 80 ILE A C 1
ATOM 620 O O . ILE A 1 80 ? 19.974 7.921 -30.482 1.00 98.75 80 ILE A O 1
ATOM 624 N N . LYS A 1 81 ? 20.941 9.306 -31.956 1.00 98.69 81 LYS A N 1
ATOM 625 C CA . LYS A 1 81 ? 20.406 10.533 -31.336 1.00 98.69 81 LYS A CA 1
ATOM 626 C C . LYS A 1 81 ? 18.880 10.551 -31.284 1.00 98.69 81 LYS A C 1
ATOM 628 O O . LYS A 1 81 ? 18.299 10.969 -30.282 1.00 98.69 81 LYS A O 1
ATOM 633 N N . THR A 1 82 ? 18.216 10.098 -32.344 1.00 98.69 82 THR A N 1
ATOM 634 C CA . THR A 1 82 ? 16.751 9.988 -32.362 1.00 98.69 82 THR A CA 1
ATOM 635 C C . THR A 1 82 ? 16.259 8.993 -31.312 1.00 98.69 82 THR A C 1
ATOM 637 O O . THR A 1 82 ? 15.344 9.317 -30.553 1.00 98.69 82 THR A O 1
ATOM 640 N N . ALA A 1 83 ? 16.890 7.820 -31.215 1.00 98.69 83 ALA A N 1
ATOM 641 C CA . ALA A 1 83 ? 16.550 6.810 -30.215 1.00 98.69 83 ALA A CA 1
ATOM 642 C C . ALA A 1 83 ? 16.786 7.313 -28.778 1.00 98.69 83 ALA A C 1
ATOM 644 O O . ALA A 1 83 ? 15.913 7.166 -27.923 1.00 98.69 83 ALA A O 1
ATOM 645 N N . GLU A 1 84 ? 17.918 7.972 -28.517 1.00 98.75 84 GLU A N 1
ATOM 646 C CA . GLU A 1 84 ? 18.235 8.583 -27.220 1.00 98.75 84 GLU A CA 1
ATOM 647 C C . GLU A 1 84 ? 17.196 9.628 -26.804 1.00 98.75 84 GLU A C 1
ATOM 649 O O . GLU A 1 84 ? 16.761 9.656 -25.650 1.00 98.75 84 GLU A O 1
ATOM 654 N N . ASN A 1 85 ? 16.776 10.485 -27.735 1.00 98.62 85 ASN A N 1
ATOM 655 C CA . ASN A 1 85 ? 15.758 11.496 -27.465 1.00 98.62 85 ASN A CA 1
ATOM 656 C C . ASN A 1 85 ? 14.391 10.858 -27.178 1.00 98.62 85 ASN A C 1
ATOM 658 O O . ASN A 1 85 ? 13.722 11.260 -26.224 1.00 98.62 85 ASN A O 1
ATOM 662 N N . GLY A 1 86 ? 14.008 9.826 -27.937 1.00 98.69 86 GLY A N 1
ATOM 663 C CA . GLY A 1 86 ? 12.784 9.061 -27.685 1.00 98.69 86 GLY A CA 1
ATOM 664 C C . GLY A 1 86 ? 12.791 8.367 -26.319 1.00 98.69 86 GLY A C 1
ATOM 665 O O . GLY A 1 86 ? 11.789 8.394 -25.597 1.00 98.69 86 GLY A O 1
ATOM 666 N N . LEU A 1 87 ? 13.938 7.813 -25.912 1.00 98.75 87 LEU A N 1
ATOM 667 C CA . LEU A 1 87 ? 14.104 7.203 -24.593 1.00 98.75 87 LEU A CA 1
ATOM 668 C C . LEU A 1 87 ? 14.002 8.243 -23.469 1.00 98.75 87 LEU A C 1
ATOM 670 O O . LEU A 1 87 ? 13.291 8.011 -22.494 1.00 98.75 87 LEU A O 1
ATOM 674 N N . LYS A 1 88 ? 14.647 9.408 -23.616 1.00 98.69 88 LYS A N 1
ATOM 675 C CA . LYS A 1 88 ? 14.540 10.520 -22.651 1.00 98.69 88 LYS A CA 1
ATOM 676 C C . LYS A 1 88 ? 13.093 10.984 -22.479 1.00 98.69 88 LYS A C 1
ATOM 678 O O . LYS A 1 88 ? 12.647 11.195 -21.352 1.00 98.69 88 LYS A O 1
ATOM 683 N N . GLN A 1 89 ? 12.348 11.099 -23.579 1.00 98.62 89 GLN A N 1
ATOM 684 C CA . GLN A 1 89 ? 10.933 11.467 -23.543 1.00 98.62 89 GLN A CA 1
ATOM 685 C C . GLN A 1 89 ? 10.088 10.400 -22.837 1.00 98.62 89 GLN A C 1
ATOM 687 O O . GLN A 1 89 ? 9.306 10.734 -21.947 1.00 98.62 89 GLN A O 1
ATOM 692 N N . SER A 1 90 ? 10.284 9.125 -23.186 1.00 98.56 90 SER A N 1
ATOM 693 C CA . SER A 1 90 ? 9.567 8.000 -22.572 1.00 98.56 90 SER A CA 1
ATOM 694 C C . SER A 1 90 ? 9.837 7.919 -21.068 1.00 98.56 90 SER A C 1
ATOM 696 O O . SER A 1 90 ? 8.908 7.777 -20.276 1.00 98.56 90 SER A O 1
ATOM 698 N N . LEU A 1 91 ? 11.096 8.094 -20.652 1.00 98.69 91 LEU A N 1
ATOM 699 C CA . LEU A 1 91 ? 11.481 8.111 -19.241 1.00 98.69 91 LEU A CA 1
ATOM 700 C C . LEU A 1 91 ? 10.812 9.264 -18.485 1.00 98.69 91 LEU A C 1
ATOM 702 O O . LEU A 1 91 ? 10.291 9.058 -17.391 1.00 98.69 91 LEU A O 1
ATOM 706 N N . SER A 1 92 ? 10.775 10.463 -19.073 1.00 98.62 92 SER A N 1
ATOM 707 C CA . SER A 1 92 ? 10.088 11.607 -18.468 1.00 98.62 92 SER A CA 1
ATOM 708 C C . SER A 1 92 ? 8.589 11.352 -18.305 1.00 98.62 92 SER A C 1
ATOM 710 O O . SER A 1 92 ? 8.034 11.662 -17.254 1.00 98.62 92 SER A O 1
ATOM 712 N N . GLN A 1 93 ? 7.933 10.774 -19.316 1.00 98.56 93 GLN A N 1
ATOM 713 C CA . GLN A 1 93 ? 6.508 10.433 -19.257 1.00 98.56 93 GLN A CA 1
ATOM 714 C C . GLN A 1 93 ? 6.225 9.404 -18.162 1.00 98.56 93 GLN A C 1
ATOM 716 O O . GLN A 1 93 ? 5.336 9.616 -17.339 1.00 98.56 93 GLN A O 1
ATOM 721 N N . VAL A 1 94 ? 7.015 8.327 -18.105 1.00 98.69 94 VAL A N 1
ATOM 722 C CA . VAL A 1 94 ? 6.908 7.305 -17.054 1.00 98.69 94 VAL A CA 1
ATOM 723 C C . VAL A 1 94 ? 7.098 7.930 -15.674 1.00 98.69 94 VAL A C 1
ATOM 725 O O . VAL A 1 94 ? 6.307 7.657 -14.774 1.00 98.69 94 VAL A O 1
ATOM 728 N N . ASN A 1 95 ? 8.086 8.812 -15.507 1.00 98.62 95 ASN A N 1
ATOM 729 C CA . ASN A 1 95 ? 8.351 9.459 -14.226 1.00 98.62 95 ASN A CA 1
ATOM 730 C C . ASN A 1 95 ? 7.190 10.364 -13.774 1.00 98.62 95 ASN A C 1
ATOM 732 O O . ASN A 1 95 ? 6.809 10.349 -12.602 1.00 98.62 95 ASN A O 1
ATOM 736 N N . THR A 1 96 ? 6.581 11.114 -14.700 1.00 98.56 96 THR A N 1
ATOM 737 C CA . THR A 1 96 ? 5.380 11.916 -14.420 1.00 98.56 96 THR A CA 1
ATOM 738 C C . THR A 1 96 ? 4.194 11.033 -14.035 1.00 98.56 96 THR A C 1
ATOM 740 O O . THR A 1 96 ? 3.550 11.291 -13.017 1.00 98.56 96 THR A O 1
ATOM 743 N N . THR A 1 97 ? 3.927 9.971 -14.799 1.00 98.62 97 THR A N 1
ATOM 744 C CA . THR A 1 97 ? 2.833 9.032 -14.514 1.00 98.62 97 THR A CA 1
ATOM 745 C C . THR A 1 97 ? 3.007 8.369 -13.153 1.00 98.62 97 THR A C 1
ATOM 747 O O . THR A 1 97 ? 2.071 8.362 -12.358 1.00 98.62 97 THR A O 1
ATOM 750 N N . LEU A 1 98 ? 4.210 7.876 -12.847 1.00 98.75 98 LEU A N 1
ATOM 751 C CA . LEU A 1 98 ? 4.511 7.247 -11.563 1.00 98.75 98 LEU A CA 1
ATOM 752 C C . LEU A 1 98 ? 4.343 8.233 -10.403 1.00 98.75 98 LEU A C 1
ATOM 754 O O . LEU A 1 98 ? 3.724 7.899 -9.397 1.00 98.75 98 LEU A O 1
ATOM 758 N N . THR A 1 99 ? 4.834 9.464 -10.558 1.00 98.69 99 THR A N 1
ATOM 759 C CA . THR A 1 99 ? 4.680 10.513 -9.538 1.00 98.69 99 THR A CA 1
ATOM 760 C C . THR A 1 99 ? 3.206 10.792 -9.243 1.00 98.69 99 THR A C 1
ATOM 762 O O . THR A 1 99 ? 2.822 10.928 -8.081 1.00 98.69 99 THR A O 1
ATOM 765 N N . ASN A 1 100 ? 2.367 10.864 -10.277 1.00 98.56 100 ASN A N 1
ATOM 766 C CA . ASN A 1 100 ? 0.933 11.093 -10.110 1.00 98.56 100 ASN A CA 1
ATOM 767 C C . ASN A 1 100 ? 0.234 9.886 -9.475 1.00 98.56 100 ASN A C 1
ATOM 769 O O . ASN A 1 100 ? -0.558 10.070 -8.555 1.00 98.56 100 ASN A O 1
ATOM 773 N N . ALA A 1 101 ? 0.571 8.667 -9.903 1.00 98.69 101 ALA A N 1
ATOM 774 C CA . ALA A 1 101 ? 0.018 7.440 -9.336 1.00 98.69 101 ALA A CA 1
ATOM 775 C C . ALA A 1 101 ? 0.348 7.302 -7.841 1.00 98.69 101 ALA A C 1
ATOM 777 O O . ALA A 1 101 ? -0.538 7.014 -7.045 1.00 98.69 101 ALA A O 1
ATOM 778 N N . VAL A 1 102 ? 1.591 7.587 -7.438 1.00 98.75 102 VAL A N 1
ATOM 779 C CA . VAL A 1 102 ? 2.002 7.550 -6.023 1.00 98.75 102 VAL A CA 1
ATOM 780 C C . VAL A 1 102 ? 1.265 8.605 -5.197 1.00 98.75 102 VAL A C 1
ATOM 782 O O . VAL A 1 102 ? 0.834 8.315 -4.080 1.00 98.75 102 VAL A O 1
ATOM 785 N N . LYS A 1 103 ? 1.083 9.822 -5.729 1.00 98.56 103 LYS A N 1
ATOM 786 C CA . LYS A 1 103 ? 0.295 10.869 -5.056 1.00 98.56 103 LYS A CA 1
ATOM 787 C C . LYS A 1 103 ? -1.161 10.445 -4.863 1.00 98.56 103 LYS A C 1
ATOM 789 O O . LYS A 1 103 ? -1.693 10.638 -3.774 1.00 98.56 103 LYS A O 1
ATOM 794 N N . GLN A 1 104 ? -1.771 9.861 -5.894 1.00 98.62 104 GLN A N 1
ATOM 795 C CA . GLN A 1 104 ? -3.152 9.394 -5.837 1.00 98.62 104 GLN A CA 1
ATOM 796 C C . GLN A 1 104 ? -3.311 8.251 -4.830 1.00 98.62 104 GLN A C 1
ATOM 798 O O . GLN A 1 104 ? -4.120 8.363 -3.920 1.00 98.62 104 GLN A O 1
ATOM 803 N N . GLU A 1 105 ? -2.462 7.225 -4.907 1.00 98.62 105 GLU A N 1
ATOM 804 C CA . GLU A 1 105 ? -2.457 6.105 -3.956 1.00 98.62 105 GLU A CA 1
ATOM 805 C C . GLU A 1 105 ? -2.289 6.589 -2.510 1.00 98.62 105 GLU A C 1
ATOM 807 O O . GLU A 1 105 ? -2.930 6.085 -1.590 1.00 98.62 105 GLU A O 1
ATOM 812 N N . THR A 1 106 ? -1.436 7.594 -2.290 1.00 98.62 106 THR A N 1
ATOM 813 C CA . THR A 1 106 ? -1.253 8.183 -0.957 1.00 98.62 106 THR A CA 1
ATOM 814 C C . THR A 1 106 ? -2.537 8.855 -0.469 1.00 98.62 106 THR A C 1
ATOM 816 O O . THR A 1 106 ? -2.920 8.663 0.684 1.00 98.62 106 THR A O 1
ATOM 819 N N . ALA A 1 107 ? -3.218 9.618 -1.328 1.00 98.62 107 ALA A N 1
ATOM 820 C CA . ALA A 1 107 ? -4.487 10.256 -0.984 1.00 98.62 107 ALA A CA 1
ATOM 821 C C . ALA A 1 107 ? -5.587 9.219 -0.699 1.00 98.62 107 ALA A C 1
ATOM 823 O O . ALA A 1 107 ? -6.279 9.329 0.315 1.00 98.62 107 ALA A O 1
ATOM 824 N N . ASP A 1 108 ? -5.686 8.183 -1.533 1.00 98.75 108 ASP A N 1
ATOM 825 C CA . ASP A 1 108 ? -6.676 7.112 -1.397 1.00 98.75 108 ASP A CA 1
ATOM 826 C C . ASP A 1 108 ? -6.460 6.314 -0.105 1.00 98.75 108 ASP A C 1
ATOM 828 O O . ASP A 1 108 ? -7.408 6.071 0.642 1.00 98.75 108 ASP A O 1
ATOM 832 N N . ARG A 1 109 ? -5.203 5.988 0.233 1.00 98.75 109 ARG A N 1
ATOM 833 C CA . ARG A 1 109 ? -4.863 5.327 1.503 1.00 98.75 109 ARG A CA 1
ATOM 834 C C . ARG A 1 109 ? -5.205 6.170 2.722 1.00 98.75 109 ARG A C 1
ATOM 836 O O . ARG A 1 109 ? -5.686 5.626 3.710 1.00 98.75 109 ARG A O 1
ATOM 843 N N . ILE A 1 110 ? -4.951 7.478 2.680 1.00 98.69 110 ILE A N 1
ATOM 844 C CA . ILE A 1 110 ? -5.312 8.379 3.783 1.00 98.69 110 ILE A CA 1
ATOM 845 C C . ILE A 1 110 ? -6.835 8.413 3.953 1.00 98.69 110 ILE A C 1
ATOM 847 O O . ILE A 1 110 ? -7.323 8.331 5.079 1.00 98.69 110 ILE A O 1
ATOM 851 N N . ALA A 1 111 ? -7.587 8.497 2.852 1.00 98.69 111 ALA A N 1
ATOM 852 C CA . ALA A 1 111 ? -9.045 8.485 2.890 1.00 98.69 111 ALA A CA 1
ATOM 853 C C . ALA A 1 111 ? -9.597 7.165 3.457 1.00 98.69 111 ALA A C 1
ATOM 855 O O . ALA A 1 111 ? -10.434 7.197 4.358 1.00 98.69 111 ALA A O 1
ATOM 856 N N . ASP A 1 112 ? -9.089 6.020 2.992 1.00 98.75 112 ASP A N 1
ATOM 857 C CA . ASP A 1 112 ? -9.483 4.690 3.476 1.00 98.75 112 ASP A CA 1
ATOM 858 C C . ASP A 1 112 ? -9.174 4.502 4.969 1.00 98.75 112 ASP A C 1
ATOM 860 O O . ASP A 1 112 ? -10.031 4.059 5.735 1.00 98.75 112 ASP A O 1
ATOM 864 N N . VAL A 1 113 ? -7.977 4.898 5.417 1.00 98.75 113 VAL A N 1
ATOM 865 C CA . VAL A 1 113 ? -7.596 4.829 6.837 1.00 98.75 113 VAL A CA 1
ATOM 866 C C . VAL A 1 113 ? -8.501 5.712 7.693 1.00 98.75 113 VAL A C 1
ATOM 868 O O . VAL A 1 113 ? -8.966 5.261 8.738 1.00 98.75 113 VAL A O 1
ATOM 871 N N . ASN A 1 114 ? -8.793 6.938 7.254 1.00 98.62 114 ASN A N 1
ATOM 872 C CA . ASN A 1 114 ? -9.682 7.837 7.988 1.00 98.62 114 ASN A CA 1
ATOM 873 C C . ASN A 1 114 ? -11.116 7.294 8.060 1.00 98.62 114 ASN A C 1
ATOM 875 O O . ASN A 1 114 ? -11.742 7.374 9.115 1.00 98.62 114 ASN A O 1
ATOM 879 N N . ALA A 1 115 ? -11.622 6.698 6.976 1.00 98.62 115 ALA A N 1
ATOM 880 C CA . ALA A 1 115 ? -12.938 6.065 6.961 1.00 98.62 115 ALA A CA 1
ATOM 881 C C . ALA A 1 115 ? -13.007 4.884 7.943 1.00 98.62 115 ALA A C 1
ATOM 883 O O . ALA A 1 115 ? -13.921 4.817 8.765 1.00 98.62 115 ALA A O 1
ATOM 884 N N . LYS A 1 116 ? -11.999 4.001 7.926 1.00 98.56 116 LYS A N 1
ATOM 885 C CA . LYS A 1 116 ? -11.894 2.872 8.867 1.00 98.56 116 LYS A CA 1
ATOM 886 C C . LYS A 1 116 ? -11.760 3.330 10.316 1.00 98.56 116 LYS A C 1
ATOM 888 O O . LYS A 1 116 ? -12.368 2.734 11.198 1.00 98.56 116 LYS A O 1
ATOM 893 N N . ALA A 1 117 ? -10.988 4.386 10.568 1.00 98.62 117 ALA A N 1
ATOM 894 C CA . ALA A 1 117 ? -10.845 4.958 11.902 1.00 98.62 117 ALA A CA 1
ATOM 895 C C . ALA A 1 117 ? -12.169 5.546 12.414 1.00 98.62 117 ALA A C 1
ATOM 897 O O . ALA A 1 117 ? -12.515 5.322 13.571 1.00 98.62 117 ALA A O 1
ATOM 898 N N . SER A 1 118 ? -12.929 6.240 11.557 1.00 98.56 118 SER A N 1
ATOM 899 C CA . SER A 1 118 ? -14.264 6.748 11.902 1.00 98.56 118 SER A CA 1
ATOM 900 C C . SER A 1 118 ? -15.225 5.606 12.222 1.00 98.56 118 SER A C 1
ATOM 902 O O . SER A 1 118 ? -15.870 5.631 13.262 1.00 98.56 118 SER A O 1
ATOM 904 N N . GLN A 1 119 ? -15.262 4.569 11.379 1.00 98.75 119 GLN A N 1
ATOM 905 C CA . GLN A 1 119 ? -16.106 3.399 11.613 1.00 98.75 119 GLN A CA 1
ATOM 906 C C . GLN A 1 119 ? -15.760 2.709 12.940 1.00 98.75 119 GLN A C 1
ATOM 908 O O . GLN A 1 119 ? -16.650 2.407 13.729 1.00 98.75 119 GLN A O 1
ATOM 913 N N . ALA A 1 120 ? -14.472 2.497 13.219 1.00 98.62 120 ALA A N 1
ATOM 914 C CA . ALA A 1 120 ? -14.035 1.890 14.473 1.00 98.62 120 ALA A CA 1
ATOM 915 C C . ALA A 1 120 ? -14.405 2.749 15.697 1.00 98.62 120 ALA A C 1
ATOM 917 O O . ALA A 1 120 ? -14.739 2.207 16.751 1.00 98.62 120 ALA A O 1
ATOM 918 N N . ALA A 1 121 ? -14.364 4.080 15.569 1.00 98.69 121 ALA A N 1
ATOM 919 C CA . ALA A 1 121 ? -14.799 4.991 16.624 1.00 98.69 121 ALA A CA 1
ATOM 920 C C . ALA A 1 121 ? -16.315 4.896 16.874 1.00 98.69 121 ALA A C 1
ATOM 922 O O . ALA A 1 121 ? -16.731 4.829 18.032 1.00 98.69 121 ALA A O 1
ATOM 923 N N . ASP A 1 122 ? -17.121 4.824 15.812 1.00 98.69 122 ASP A N 1
ATOM 924 C CA . ASP A 1 122 ? -18.577 4.668 15.906 1.00 98.69 122 ASP A CA 1
ATOM 925 C C . ASP A 1 122 ? -18.965 3.316 16.530 1.00 98.69 122 ASP A C 1
ATOM 927 O O . ASP A 1 122 ? -19.822 3.255 17.415 1.00 98.69 122 ASP A O 1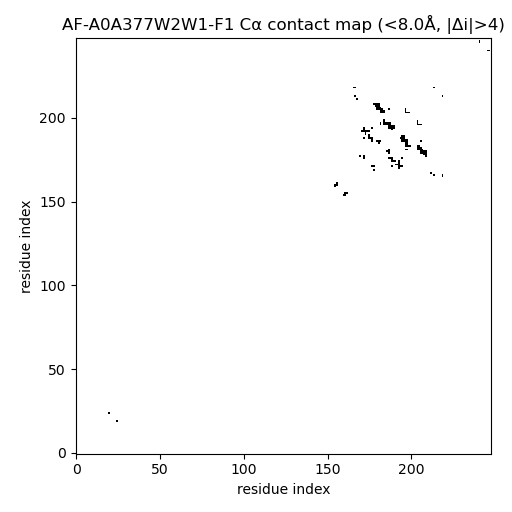
ATOM 931 N N . GLU A 1 123 ? -18.295 2.229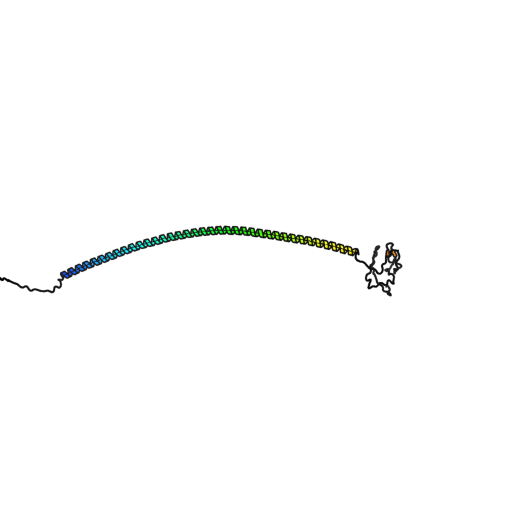 16.134 1.00 98.69 123 GLU A N 1
ATOM 932 C CA . GLU A 1 123 ? -18.490 0.891 16.711 1.00 98.69 123 GLU A CA 1
ATOM 933 C C . GLU A 1 123 ? -18.124 0.853 18.204 1.00 98.69 123 GLU A C 1
ATOM 935 O O . GLU A 1 123 ? -18.867 0.292 19.015 1.00 98.69 123 GLU A O 1
ATOM 940 N N . LEU A 1 124 ? -17.013 1.490 18.593 1.00 98.75 124 LEU A N 1
ATOM 941 C CA . LEU A 1 124 ? -16.597 1.585 19.994 1.00 98.75 124 LEU A CA 1
ATOM 942 C C . LEU A 1 124 ? -17.579 2.419 20.829 1.00 98.75 124 LEU A C 1
ATOM 944 O O . LEU A 1 124 ? -17.877 2.060 21.973 1.00 98.75 124 LEU A O 1
ATOM 948 N N . LEU A 1 125 ? -18.101 3.512 20.268 1.00 98.62 125 LEU A N 1
ATOM 949 C CA . LEU A 1 125 ? -19.116 4.335 20.922 1.00 98.62 125 LEU A CA 1
ATOM 950 C C . LEU A 1 125 ? -20.408 3.538 21.142 1.00 98.62 125 LEU A C 1
ATOM 952 O O . LEU A 1 125 ? -20.930 3.526 22.257 1.00 98.62 125 LEU A O 1
ATOM 956 N N . ALA A 1 126 ? -20.880 2.820 20.121 1.00 98.62 126 ALA A N 1
ATOM 957 C CA . ALA A 1 126 ? -22.064 1.971 20.225 1.00 98.62 126 ALA A CA 1
ATOM 958 C C . ALA A 1 126 ? -21.884 0.858 21.274 1.00 98.62 126 ALA A C 1
ATOM 960 O O . ALA A 1 126 ? -22.778 0.619 22.089 1.00 98.62 126 ALA A O 1
ATOM 961 N N . ALA A 1 127 ? -20.712 0.215 21.311 1.00 98.56 127 ALA A N 1
ATOM 962 C CA . ALA A 1 127 ? -20.387 -0.777 22.336 1.00 98.56 127 ALA A CA 1
ATOM 963 C C . ALA A 1 127 ? -20.392 -0.166 23.748 1.00 98.56 127 ALA A C 1
ATOM 965 O O . ALA A 1 127 ? -20.931 -0.765 24.679 1.00 98.56 127 ALA A O 1
ATOM 966 N N . THR A 1 128 ? -19.846 1.043 23.902 1.00 98.62 128 THR A N 1
ATOM 967 C CA . THR A 1 128 ? -19.817 1.767 25.183 1.00 98.62 128 THR A CA 1
ATOM 968 C C . THR A 1 128 ? -21.229 2.091 25.672 1.00 98.62 128 THR A C 1
ATOM 970 O O . THR A 1 128 ? -21.553 1.809 26.823 1.00 98.62 128 THR A O 1
ATOM 973 N N . GLN A 1 129 ? -22.094 2.594 24.789 1.00 98.38 129 GLN A N 1
ATOM 974 C CA . GLN A 1 129 ? -23.502 2.871 25.103 1.00 98.38 129 GLN A CA 1
ATOM 975 C C . GLN A 1 129 ? -24.272 1.592 25.471 1.00 98.38 129 GLN A C 1
ATOM 977 O O . GLN A 1 129 ? -25.086 1.593 26.393 1.00 98.38 129 GLN A O 1
ATOM 982 N N . GLY A 1 130 ? -23.990 0.472 24.796 1.00 98.56 130 GLY A N 1
ATOM 983 C CA . GLY A 1 130 ? -24.571 -0.829 25.144 1.00 98.56 130 GLY A CA 1
ATOM 984 C C . GLY A 1 130 ? -24.145 -1.327 26.532 1.00 98.56 130 GLY A C 1
ATOM 985 O O . GLY A 1 130 ? -24.960 -1.886 27.274 1.00 98.56 130 GLY A O 1
ATOM 986 N N . ILE A 1 131 ? -22.884 -1.096 26.910 1.00 98.50 131 ILE A N 1
ATOM 987 C CA . ILE A 1 131 ? -22.378 -1.398 28.257 1.00 98.50 131 ILE A CA 1
ATOM 988 C C . ILE A 1 131 ? -23.051 -0.498 29.298 1.00 98.50 131 ILE A C 1
ATOM 990 O O . ILE A 1 131 ? -23.492 -1.005 30.328 1.00 98.50 131 ILE A O 1
ATOM 994 N N . GLU A 1 132 ? -23.179 0.803 29.030 1.00 98.50 132 GLU A N 1
ATOM 995 C CA . GLU A 1 132 ? -23.853 1.757 29.921 1.00 98.50 132 GLU A CA 1
ATOM 996 C C . GLU A 1 132 ? -25.300 1.330 30.207 1.00 98.50 132 GLU A C 1
ATOM 998 O O . GLU A 1 132 ? -25.671 1.158 31.369 1.00 98.50 132 GLU A O 1
ATOM 1003 N N . ALA A 1 133 ? -26.073 1.005 29.166 1.00 98.31 133 ALA A N 1
ATOM 1004 C CA . ALA A 1 133 ? -27.437 0.495 29.316 1.00 98.31 133 ALA A CA 1
ATOM 1005 C C . ALA A 1 133 ? -27.499 -0.813 30.132 1.00 98.31 133 ALA A C 1
ATOM 1007 O O . ALA A 1 133 ? -28.402 -1.017 30.949 1.00 98.31 133 ALA A O 1
ATOM 1008 N N . SER A 1 134 ? -26.518 -1.704 29.948 1.00 98.50 134 SER A N 1
ATOM 1009 C CA . SER A 1 134 ? -26.427 -2.953 30.716 1.00 98.50 134 SER A CA 1
ATOM 1010 C C . SER A 1 134 ? -26.147 -2.694 32.203 1.00 98.50 134 SER A C 1
ATOM 1012 O O . SER A 1 134 ? -26.728 -3.358 33.063 1.00 98.50 134 SER A O 1
ATOM 1014 N N . ILE A 1 135 ? -25.295 -1.712 32.519 1.00 98.44 135 ILE A N 1
ATOM 1015 C CA . ILE A 1 135 ? -24.993 -1.292 33.896 1.00 98.44 135 ILE A CA 1
ATOM 1016 C C . ILE A 1 135 ? -26.223 -0.659 34.553 1.00 98.44 135 ILE A C 1
ATOM 1018 O O . ILE A 1 135 ? -26.535 -0.987 35.702 1.00 98.44 135 ILE A O 1
ATOM 1022 N N . GLU A 1 136 ? -26.948 0.208 33.845 1.00 98.38 136 GLU A N 1
ATOM 1023 C CA . GLU A 1 136 ? -28.188 0.805 34.354 1.00 98.38 136 GLU A CA 1
ATOM 1024 C C . GLU A 1 136 ? -29.230 -0.268 34.681 1.00 98.38 136 GLU A C 1
ATOM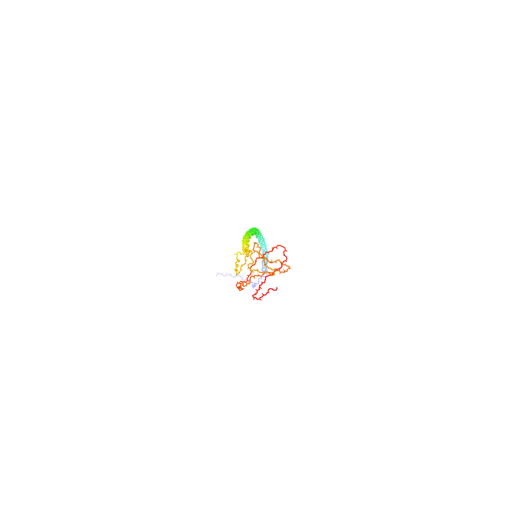 1026 O O . GLU A 1 136 ? -29.795 -0.278 35.780 1.00 98.38 136 GLU A O 1
ATOM 1031 N N . SER A 1 137 ? -29.428 -1.224 33.768 1.00 98.19 137 SER A N 1
ATOM 1032 C CA . SER A 1 137 ? -30.332 -2.354 33.986 1.00 98.19 137 SER A CA 1
ATOM 1033 C C . SER A 1 137 ? -29.914 -3.186 35.199 1.00 98.19 137 SER A C 1
ATOM 1035 O O . SER A 1 137 ? -30.761 -3.524 36.028 1.00 98.19 137 SER A O 1
ATOM 1037 N N . LEU A 1 138 ? -28.624 -3.515 35.331 1.00 98.31 138 LEU A N 1
ATOM 1038 C CA . LEU A 1 138 ? -28.115 -4.271 36.477 1.00 98.31 138 LEU A CA 1
ATOM 1039 C C . LEU A 1 138 ? -28.342 -3.511 37.788 1.00 98.31 138 LEU A C 1
ATOM 1041 O O . LEU A 1 138 ? -28.791 -4.096 38.772 1.00 98.31 138 LEU A O 1
ATOM 1045 N N . THR A 1 139 ? -28.102 -2.201 37.789 1.00 97.81 139 THR A N 1
ATOM 1046 C CA . THR A 1 139 ? -28.305 -1.339 38.960 1.00 97.81 139 THR A CA 1
ATOM 1047 C C . THR A 1 139 ? -29.770 -1.330 39.402 1.00 97.81 139 THR A C 1
ATOM 1049 O O . THR A 1 139 ? -30.058 -1.438 40.595 1.00 97.81 139 THR A O 1
ATOM 1052 N N . GLN A 1 140 ? -30.716 -1.257 38.459 1.00 97.88 140 GLN A N 1
ATOM 1053 C CA . GLN A 1 140 ? -32.149 -1.340 38.766 1.00 97.88 140 GLN A CA 1
ATOM 1054 C C . GLN A 1 140 ? -32.548 -2.707 39.332 1.00 97.88 140 GLN A C 1
ATOM 1056 O O . GLN A 1 140 ? -33.317 -2.774 40.298 1.00 97.88 140 GLN A O 1
ATOM 1061 N N . VAL A 1 141 ? -32.014 -3.792 38.763 1.00 98.06 141 VAL A N 1
ATOM 1062 C CA . VAL A 1 141 ? -32.243 -5.154 39.267 1.00 98.06 141 VAL A CA 1
ATOM 1063 C C . VAL A 1 141 ? -31.725 -5.290 40.696 1.00 98.06 141 VAL A C 1
ATOM 1065 O O . VAL A 1 141 ? -32.457 -5.778 41.554 1.00 98.06 141 VAL A O 1
ATOM 1068 N N . MET A 1 142 ? -30.512 -4.808 40.978 1.00 97.44 142 MET A N 1
ATOM 1069 C CA . MET A 1 142 ? -29.936 -4.832 42.326 1.00 97.44 142 MET A CA 1
ATOM 1070 C C . MET A 1 142 ? -30.775 -4.029 43.319 1.00 97.44 142 MET A C 1
ATOM 1072 O O . MET A 1 142 ? -31.138 -4.556 44.364 1.00 97.44 142 MET A O 1
ATOM 1076 N N . LYS A 1 143 ? -31.177 -2.803 42.963 1.00 96.69 143 LYS A N 1
ATOM 1077 C CA . LYS A 1 143 ? -32.054 -1.982 43.810 1.00 96.69 143 LYS A CA 1
ATOM 1078 C C . LYS A 1 143 ? -33.369 -2.698 44.130 1.00 96.69 143 LYS A C 1
ATOM 1080 O O . LYS A 1 143 ? -33.809 -2.704 45.274 1.00 96.69 143 LYS A O 1
ATOM 1085 N N . THR A 1 144 ? -33.980 -3.325 43.127 1.00 96.69 144 THR A N 1
ATOM 1086 C CA . THR A 1 144 ? -35.228 -4.080 43.307 1.00 96.69 144 THR A CA 1
ATOM 1087 C C . THR A 1 144 ? -35.016 -5.295 44.210 1.00 96.69 144 THR A C 1
ATOM 1089 O O . THR A 1 144 ? -35.846 -5.574 45.075 1.00 96.69 144 THR A O 1
ATOM 1092 N N . ALA A 1 145 ? -33.908 -6.018 44.034 1.00 96.62 145 ALA A N 1
ATOM 1093 C CA . ALA A 1 145 ? -33.554 -7.151 44.882 1.00 96.62 145 ALA A CA 1
ATOM 1094 C C . ALA A 1 145 ? -33.338 -6.719 46.342 1.00 96.62 145 ALA A C 1
ATOM 1096 O O . ALA A 1 145 ? -33.880 -7.358 47.243 1.00 96.62 145 ALA A O 1
ATOM 1097 N N . ASP A 1 146 ? -32.640 -5.605 46.569 1.00 97.56 146 ASP A N 1
ATOM 1098 C CA . ASP A 1 146 ? -32.415 -5.041 47.903 1.00 97.56 146 ASP A CA 1
ATOM 1099 C C . ASP A 1 146 ? -33.729 -4.591 48.561 1.00 97.56 146 ASP A C 1
ATOM 1101 O O . ASP A 1 146 ? -33.986 -4.904 49.725 1.00 97.56 146 ASP A O 1
ATOM 1105 N N . GLU A 1 147 ? -34.610 -3.911 47.819 1.00 96.19 147 GLU A N 1
ATOM 1106 C CA . GLU A 1 147 ? -35.940 -3.515 48.302 1.00 96.19 147 GLU A CA 1
ATOM 1107 C C . GLU A 1 147 ? -36.822 -4.731 48.633 1.00 96.19 147 GLU A C 1
ATOM 1109 O O . GLU A 1 147 ? -37.579 -4.711 49.608 1.00 96.19 147 GLU A O 1
ATOM 1114 N N . ASN A 1 148 ? -36.734 -5.807 47.846 1.00 95.00 148 ASN A N 1
ATOM 1115 C CA . ASN A 1 148 ? -37.440 -7.060 48.119 1.00 95.00 148 ASN A CA 1
ATOM 1116 C C . ASN A 1 148 ? -36.909 -7.733 49.384 1.00 95.00 148 ASN A C 1
ATOM 1118 O O . ASN A 1 148 ? -37.702 -8.071 50.262 1.00 95.00 148 ASN A O 1
ATOM 1122 N N . LEU A 1 149 ? -35.587 -7.861 49.512 1.00 95.06 149 LEU A N 1
ATOM 1123 C CA . LEU A 1 149 ? -34.950 -8.448 50.687 1.00 95.06 149 LEU A CA 1
ATOM 1124 C C . LEU A 1 149 ? -35.288 -7.657 51.955 1.00 95.06 149 LEU A C 1
ATOM 1126 O O . LEU A 1 149 ? -35.656 -8.244 52.971 1.00 95.06 149 LEU A O 1
ATOM 1130 N N . ALA A 1 150 ? -35.233 -6.325 51.896 1.00 93.94 150 ALA A N 1
ATOM 1131 C CA . ALA A 1 150 ? -35.615 -5.470 53.015 1.00 93.94 150 ALA A CA 1
ATOM 1132 C C . ALA A 1 150 ? -37.079 -5.696 53.436 1.00 93.94 150 ALA A C 1
ATOM 1134 O O . ALA A 1 150 ? -37.378 -5.770 54.632 1.00 93.94 150 ALA A O 1
ATOM 1135 N N . ARG A 1 151 ? -37.993 -5.858 52.467 1.00 91.19 151 ARG A N 1
ATOM 1136 C CA . ARG A 1 151 ? -39.401 -6.191 52.738 1.00 91.19 151 ARG A CA 1
ATOM 1137 C C . ARG A 1 151 ? -39.566 -7.581 53.349 1.00 91.19 151 ARG A C 1
ATOM 1139 O O . ARG A 1 151 ? -40.303 -7.714 54.326 1.00 91.19 151 ARG A O 1
ATOM 1146 N N . GLU A 1 152 ? -38.872 -8.593 52.833 1.00 90.62 152 GLU A N 1
ATOM 1147 C CA . GLU A 1 152 ? -38.894 -9.950 53.396 1.00 90.62 152 GLU A CA 1
ATOM 1148 C C . GLU A 1 152 ? -38.364 -9.974 54.834 1.00 90.62 152 GLU A C 1
ATOM 1150 O O . GLU A 1 152 ? -39.020 -10.512 55.728 1.00 90.62 152 GLU A O 1
ATOM 1155 N N . MET A 1 153 ? -37.229 -9.317 55.089 1.00 88.38 153 MET A N 1
ATOM 1156 C CA . MET A 1 153 ? -36.656 -9.190 56.431 1.00 88.38 153 MET A CA 1
ATOM 1157 C C . MET A 1 153 ? -37.595 -8.455 57.390 1.00 88.38 153 MET A C 1
ATOM 1159 O O . MET A 1 153 ? -37.761 -8.884 58.532 1.00 88.38 153 MET A O 1
ATOM 1163 N N . SER A 1 154 ? -38.232 -7.368 56.943 1.00 85.94 154 SER A N 1
ATOM 1164 C CA . SER A 1 154 ? -39.197 -6.621 57.757 1.00 85.94 154 SER A CA 1
ATOM 1165 C C . SER A 1 154 ? -40.428 -7.468 58.099 1.00 85.94 154 SER A C 1
ATOM 1167 O O . SER A 1 154 ? -40.839 -7.502 59.259 1.00 85.94 154 SER A O 1
ATOM 1169 N N . SER A 1 155 ? -40.966 -8.213 57.128 1.00 83.44 155 SER A N 1
ATOM 1170 C CA . SER A 1 155 ? -42.080 -9.149 57.333 1.00 83.44 155 SER A CA 1
ATOM 1171 C C . SER A 1 155 ? -41.723 -10.270 58.317 1.00 83.44 155 SER A C 1
ATOM 1173 O O . SER A 1 155 ? -42.513 -10.596 59.208 1.00 83.44 155 SER A O 1
ATOM 1175 N N . LEU A 1 156 ? -40.515 -10.833 58.196 1.00 83.69 156 LEU A N 1
ATOM 1176 C CA . LEU A 1 156 ? -40.010 -11.866 59.099 1.00 83.69 156 LEU A CA 1
ATOM 1177 C C . LEU A 1 156 ? -39.841 -11.331 60.529 1.00 83.69 156 LEU A C 1
ATOM 1179 O O . LEU A 1 156 ? -40.309 -11.959 61.477 1.00 83.69 156 LEU A O 1
ATOM 1183 N N . ALA A 1 157 ? -39.226 -10.155 60.689 1.00 77.88 157 ALA A N 1
ATOM 1184 C CA . ALA A 1 157 ? -39.016 -9.521 61.992 1.00 77.88 157 ALA A CA 1
ATOM 1185 C C . ALA A 1 157 ? -40.330 -9.099 62.672 1.00 77.88 157 ALA A C 1
ATOM 1187 O O . ALA A 1 157 ? -40.446 -9.184 63.894 1.00 77.88 157 ALA A O 1
ATOM 1188 N N . ALA A 1 158 ? -41.330 -8.676 61.895 1.00 75.50 158 ALA A N 1
ATOM 1189 C CA . ALA A 1 158 ? -42.663 -8.343 62.397 1.00 75.50 158 ALA A CA 1
ATOM 1190 C C . ALA A 1 158 ? -43.502 -9.582 62.775 1.00 75.50 158 ALA A C 1
ATOM 1192 O O . ALA A 1 158 ? -44.599 -9.431 63.310 1.00 75.50 158 ALA A O 1
ATOM 1193 N N . GLY A 1 159 ? -43.013 -10.800 62.503 1.00 67.69 159 GLY A N 1
ATOM 1194 C CA . GLY A 1 159 ? -43.711 -12.048 62.817 1.00 67.69 159 GLY A CA 1
ATOM 1195 C C . GLY A 1 159 ? -44.947 -12.308 61.950 1.00 67.69 159 GLY A C 1
ATOM 1196 O O . GLY A 1 159 ? -45.748 -13.174 62.292 1.00 67.69 159 GLY A O 1
ATOM 1197 N N . ALA A 1 160 ? -45.105 -11.598 60.825 1.00 62.03 160 ALA A N 1
ATOM 1198 C CA . ALA A 1 160 ? -46.318 -11.630 60.001 1.00 62.03 160 ALA A CA 1
ATOM 1199 C C . ALA A 1 160 ? -46.626 -13.013 59.394 1.00 62.03 160 ALA A C 1
ATOM 1201 O O . ALA A 1 160 ? -47.756 -13.257 58.986 1.00 62.03 160 ALA A O 1
ATOM 1202 N N . ASN A 1 161 ? -45.645 -13.922 59.364 1.00 54.72 161 ASN A N 1
ATOM 1203 C CA . ASN A 1 161 ? -45.790 -15.268 58.806 1.00 54.72 161 ASN A CA 1
ATOM 1204 C C . ASN A 1 161 ? -45.391 -16.393 59.779 1.00 54.72 161 ASN A C 1
ATOM 1206 O O . ASN A 1 161 ? -45.163 -17.525 59.358 1.00 54.72 161 ASN A O 1
ATOM 1210 N N . ILE A 1 162 ? -45.276 -16.090 61.077 1.00 65.38 162 ILE A N 1
ATOM 1211 C CA . ILE A 1 162 ? -44.957 -17.078 62.115 1.00 65.38 162 ILE A CA 1
ATOM 1212 C C . ILE A 1 162 ? -46.230 -17.324 62.929 1.00 65.38 162 ILE A C 1
ATOM 1214 O O . ILE A 1 162 ? -46.392 -16.817 64.037 1.00 65.38 162 ILE A O 1
ATOM 1218 N N . GLN A 1 163 ? -47.176 -18.069 62.354 1.00 66.38 163 GLN A N 1
ATOM 1219 C CA . GLN A 1 163 ? -48.350 -18.518 63.099 1.00 66.38 163 GLN A CA 1
ATOM 1220 C C . GLN A 1 163 ? -47.918 -19.650 64.029 1.00 66.38 163 GLN A C 1
ATOM 1222 O O . GLN A 1 163 ? -47.737 -20.792 63.616 1.00 66.38 163 GLN A O 1
ATOM 1227 N N . PHE A 1 164 ? -47.694 -19.316 65.291 1.00 74.38 164 PHE A N 1
ATOM 1228 C CA . PHE A 1 164 ? -47.409 -20.314 66.305 1.00 74.38 164 PHE A CA 1
ATOM 1229 C C . PHE A 1 164 ? -48.708 -20.887 66.821 1.00 74.38 164 PHE A C 1
ATOM 1231 O O . PHE A 1 164 ? -49.463 -20.215 67.521 1.00 74.38 164 PHE A O 1
ATOM 1238 N N . ASP A 1 165 ? -48.959 -22.127 66.432 1.00 79.12 165 ASP A N 1
ATOM 1239 C CA . ASP A 1 165 ? -50.043 -22.917 66.980 1.00 79.12 165 ASP A CA 1
ATOM 1240 C C . ASP A 1 165 ? -49.618 -23.422 68.365 1.00 79.12 165 ASP A C 1
ATOM 1242 O O . ASP A 1 165 ? -48.774 -24.311 68.494 1.00 79.12 165 ASP A O 1
ATOM 1246 N N . SER A 1 166 ? -50.114 -22.770 69.416 1.00 84.25 166 SER A N 1
ATOM 1247 C CA . SER A 1 166 ? -49.787 -23.106 70.801 1.00 84.25 166 SER A CA 1
ATOM 1248 C C . SER A 1 166 ? -50.825 -24.058 71.390 1.00 84.25 166 SER A C 1
ATOM 1250 O O . SER A 1 166 ? -51.993 -23.689 71.487 1.00 84.25 166 SER A O 1
ATOM 1252 N N . GLN A 1 167 ? -50.391 -25.212 71.908 1.00 85.88 167 GLN A N 1
ATOM 1253 C CA . GLN A 1 167 ? -51.252 -26.106 72.700 1.00 85.88 167 GLN A CA 1
ATOM 1254 C C . GLN A 1 167 ? -51.790 -25.424 73.966 1.00 85.88 167 GLN A C 1
ATOM 1256 O O . GLN A 1 167 ? -52.942 -25.608 74.348 1.00 85.88 167 GLN A O 1
ATOM 1261 N N . VAL A 1 168 ? -50.934 -24.654 74.640 1.00 87.00 168 VAL A N 1
ATOM 1262 C CA . VAL A 1 168 ? -51.276 -23.887 75.839 1.00 87.00 168 VAL A CA 1
ATOM 1263 C C . VAL A 1 168 ? -50.646 -22.509 75.719 1.00 87.00 168 VAL A C 1
ATOM 1265 O O . VAL A 1 168 ? -49.471 -22.386 75.368 1.00 87.00 168 VAL A O 1
ATOM 1268 N N . ILE A 1 169 ? -51.427 -21.481 76.031 1.00 88.50 169 ILE A N 1
ATOM 1269 C CA . ILE A 1 169 ? -50.977 -20.096 76.114 1.00 88.50 169 ILE A CA 1
ATOM 1270 C C . ILE A 1 169 ? -51.364 -19.529 77.477 1.00 88.50 169 ILE A C 1
ATOM 1272 O O . ILE A 1 169 ? -52.483 -19.731 77.947 1.00 88.50 169 ILE A O 1
ATOM 1276 N N . TRP A 1 170 ? -50.426 -18.824 78.103 1.00 89.81 170 TRP A N 1
ATOM 1277 C CA . TRP A 1 170 ? -50.650 -18.102 79.353 1.00 89.81 170 TRP A CA 1
ATOM 1278 C C . TRP A 1 170 ? -50.592 -16.608 79.084 1.00 89.81 170 TRP A C 1
ATOM 1280 O O . TRP A 1 170 ? -49.660 -16.126 78.432 1.00 89.81 170 TRP A O 1
ATOM 1290 N N . HIS A 1 171 ? -51.595 -15.883 79.569 1.00 86.19 171 HIS A N 1
ATOM 1291 C CA . HIS A 1 171 ? -51.753 -14.460 79.277 1.00 86.19 171 HIS A CA 1
ATOM 1292 C C . HIS A 1 171 ? -51.460 -13.567 80.485 1.00 86.19 171 HIS A C 1
ATOM 1294 O O . HIS A 1 171 ? -51.082 -12.415 80.303 1.00 86.19 171 HIS A O 1
ATOM 1300 N N . PHE A 1 172 ? -51.649 -14.075 81.705 1.00 88.25 172 PHE A N 1
ATOM 1301 C CA . PHE A 1 172 ? -51.477 -13.366 82.978 1.00 88.25 172 PHE A CA 1
ATOM 1302 C C . PHE A 1 172 ? -52.288 -12.058 83.100 1.00 88.25 172 PHE A C 1
ATOM 1304 O O . PHE A 1 172 ? -52.031 -11.233 83.978 1.00 88.25 172 PHE A O 1
ATOM 1311 N N . ASN A 1 173 ? -53.313 -11.873 82.259 1.00 80.50 173 ASN A N 1
ATOM 1312 C CA . ASN A 1 173 ? -54.063 -10.616 82.127 1.00 80.50 173 ASN A CA 1
ATOM 1313 C C . ASN A 1 173 ? -54.905 -10.262 83.365 1.00 80.50 173 ASN A C 1
ATOM 1315 O O . ASN A 1 173 ? -55.191 -9.093 83.603 1.00 80.50 173 ASN A O 1
ATOM 1319 N N . ASN A 1 174 ? -55.289 -11.258 84.168 1.00 78.94 174 ASN A N 1
ATOM 1320 C CA . ASN A 1 174 ? -56.173 -11.073 85.325 1.00 78.94 174 ASN A CA 1
ATOM 1321 C C . ASN A 1 174 ? -55.416 -10.987 86.660 1.00 78.94 174 ASN A C 1
ATOM 1323 O O . ASN A 1 174 ? -56.003 -11.234 87.710 1.00 78.94 174 ASN A O 1
ATOM 1327 N N . GLN A 1 175 ? -54.114 -10.673 86.634 1.00 80.25 175 GLN A N 1
ATOM 1328 C CA . GLN A 1 175 ? -53.257 -10.612 87.832 1.00 80.25 175 GLN A CA 1
ATOM 1329 C C . GLN A 1 175 ? -53.242 -11.920 88.648 1.00 80.25 175 GLN A C 1
ATOM 1331 O O . GLN A 1 175 ? -53.001 -11.920 89.853 1.00 80.25 175 GLN A O 1
ATOM 1336 N N . THR A 1 176 ? -53.486 -13.055 87.989 1.00 85.19 176 THR A N 1
ATOM 1337 C CA . THR A 1 176 ? -53.411 -14.390 88.597 1.00 85.19 176 THR A CA 1
ATOM 1338 C C . THR A 1 176 ? -52.216 -15.142 88.042 1.00 85.19 176 THR A C 1
ATOM 1340 O O . THR A 1 176 ? -51.887 -14.976 86.869 1.00 85.19 176 THR A O 1
ATOM 1343 N N . THR A 1 177 ? -51.602 -16.014 88.841 1.00 86.25 177 THR A N 1
ATOM 1344 C CA . THR A 1 177 ? -50.454 -16.818 88.395 1.00 86.25 177 THR A CA 1
ATOM 1345 C C . THR A 1 177 ? -50.830 -17.923 87.408 1.00 86.25 177 THR A C 1
ATOM 1347 O O . THR A 1 177 ? -49.944 -18.642 86.971 1.00 86.25 177 THR A O 1
ATO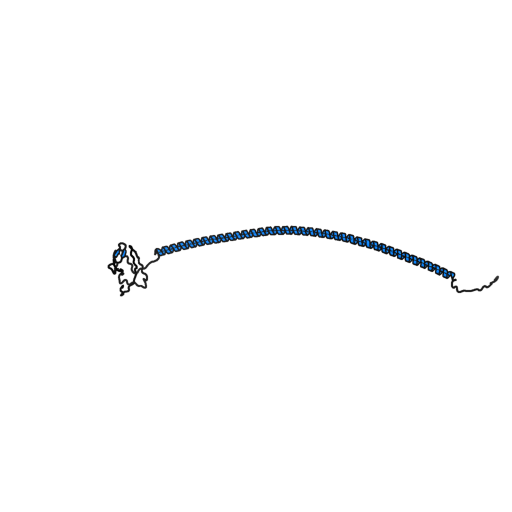M 1350 N N . GLU A 1 178 ? -52.114 -18.102 87.068 1.00 89.25 178 GLU A N 1
ATOM 1351 C CA . GLU A 1 178 ? -52.607 -19.148 86.152 1.00 89.25 178 GLU A CA 1
ATOM 1352 C C . GLU A 1 178 ? -52.081 -20.557 86.503 1.00 89.25 178 GLU A C 1
ATOM 1354 O O . GLU A 1 178 ? -51.812 -21.380 85.634 1.00 89.25 178 GLU A O 1
ATOM 1359 N N . GLY A 1 179 ? -51.906 -20.824 87.805 1.00 87.94 179 GLY A N 1
ATOM 1360 C CA . GLY A 1 179 ? -51.413 -22.095 88.346 1.00 87.94 179 GLY A CA 1
ATOM 1361 C C . GLY A 1 179 ? -49.888 -22.258 88.345 1.00 87.94 179 GLY A C 1
ATOM 1362 O O . GLY A 1 179 ? -49.395 -23.294 88.789 1.00 87.94 179 GLY A O 1
ATOM 1363 N N . TRP A 1 180 ? -49.134 -21.260 87.875 1.00 91.94 180 TRP A N 1
ATOM 1364 C CA . TRP A 1 180 ? -47.679 -21.252 87.988 1.00 91.94 180 TRP A CA 1
ATOM 1365 C C . TRP A 1 180 ? -47.250 -21.125 89.454 1.00 91.94 180 TRP A C 1
ATOM 1367 O O . TRP A 1 180 ? -47.839 -20.378 90.244 1.00 91.94 180 TRP A O 1
ATOM 1377 N N . THR A 1 181 ? -46.194 -21.852 89.806 1.00 90.75 181 THR A N 1
ATOM 1378 C CA . THR A 1 181 ? -45.635 -21.931 91.164 1.00 90.75 181 THR A CA 1
ATOM 1379 C C . THR A 1 181 ? -44.158 -21.548 91.151 1.00 90.75 181 THR A C 1
ATOM 1381 O O . THR A 1 181 ? -43.528 -21.584 90.101 1.00 90.75 181 THR A O 1
ATOM 1384 N N . GLY A 1 182 ? -43.586 -21.145 92.286 1.00 89.50 182 GLY A N 1
ATOM 1385 C CA . GLY A 1 182 ? -42.194 -20.696 92.365 1.00 89.50 182 GLY A CA 1
ATOM 1386 C C . GLY A 1 182 ? -41.442 -21.317 93.535 1.00 89.50 182 GLY A C 1
ATOM 1387 O O . GLY A 1 182 ? -42.037 -21.625 94.567 1.00 89.50 182 GLY A O 1
ATOM 1388 N N . SER A 1 183 ? -40.128 -21.489 93.379 1.00 87.06 183 SER A N 1
ATOM 1389 C CA . SER A 1 183 ? -39.263 -22.097 94.401 1.00 87.06 183 SER A CA 1
ATOM 1390 C C . SER A 1 183 ? -39.111 -21.238 95.657 1.00 87.06 183 SER A C 1
ATOM 1392 O O . SER A 1 183 ? -39.049 -21.763 96.765 1.00 87.06 183 SER A O 1
ATOM 1394 N N . ALA A 1 184 ? -39.096 -19.915 95.488 1.00 85.44 184 ALA A N 1
ATOM 1395 C CA . ALA A 1 184 ? -38.959 -18.935 96.564 1.00 85.44 184 ALA A CA 1
ATOM 1396 C C . ALA A 1 184 ? -40.306 -18.396 97.088 1.00 85.44 184 ALA A C 1
ATOM 1398 O O . ALA A 1 184 ? -40.336 -17.442 97.862 1.00 85.44 184 ALA A O 1
ATOM 1399 N N . GLY A 1 185 ? -41.429 -18.978 96.654 1.00 85.75 185 GLY A N 1
ATOM 1400 C CA . GLY A 1 185 ? -42.782 -18.529 96.989 1.00 85.75 185 GLY A CA 1
ATOM 1401 C C . GLY A 1 185 ? -43.675 -18.350 95.760 1.00 85.75 185 GLY A C 1
ATOM 1402 O O . GLY A 1 185 ? -43.275 -18.628 94.628 1.00 85.75 185 GLY A O 1
ATOM 1403 N N . VAL A 1 186 ? -44.910 -17.891 95.987 1.00 86.56 186 VAL A N 1
ATOM 1404 C CA . VAL A 1 186 ? -45.883 -17.648 94.9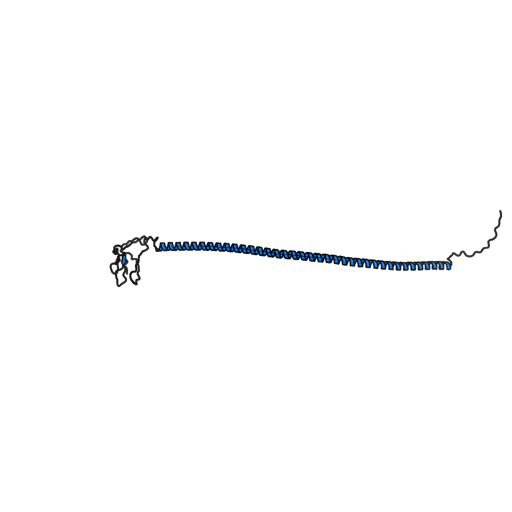09 1.00 86.56 186 VAL A CA 1
ATOM 1405 C C . VAL A 1 186 ? -45.350 -16.546 93.978 1.00 86.56 186 VAL A C 1
ATOM 1407 O O . VAL A 1 186 ? -45.028 -15.460 94.465 1.00 86.56 186 VAL A O 1
ATOM 1410 N N . PRO A 1 187 ? -45.247 -16.794 92.658 1.00 91.06 187 PRO A N 1
ATOM 1411 C CA . PRO A 1 187 ? -44.812 -15.790 91.692 1.00 91.06 187 PRO A CA 1
ATOM 1412 C C . PRO A 1 187 ? -45.694 -14.537 91.718 1.00 91.06 187 PRO A C 1
ATOM 1414 O O . PRO A 1 187 ? -46.905 -14.618 91.922 1.00 91.06 187 PRO A O 1
ATOM 1417 N N . GLY A 1 188 ? -45.096 -13.375 91.462 1.00 89.50 188 GLY A N 1
ATOM 1418 C CA . GLY A 1 188 ? -45.844 -12.133 91.283 1.00 89.50 188 GLY A CA 1
ATOM 1419 C C . GLY A 1 188 ? -46.327 -11.985 89.842 1.00 89.50 188 GLY A C 1
ATOM 1420 O O . GLY A 1 188 ? -45.622 -12.375 88.915 1.00 89.50 188 GLY A O 1
ATOM 1421 N N . VAL A 1 189 ? -47.490 -11.370 89.639 1.00 91.25 189 VAL A N 1
ATOM 1422 C CA . VAL A 1 189 ? -47.973 -10.975 88.308 1.00 91.25 189 VAL A CA 1
ATOM 1423 C C . VAL A 1 189 ? -48.078 -9.461 88.269 1.00 91.25 189 VAL A C 1
ATOM 1425 O O . VAL A 1 189 ? -48.738 -8.859 89.116 1.00 91.25 189 VAL A O 1
ATOM 1428 N N . SER A 1 190 ? -47.381 -8.831 87.329 1.00 86.81 190 SER A N 1
ATOM 1429 C CA . SER A 1 190 ? -47.434 -7.383 87.164 1.00 86.81 190 SER A CA 1
ATOM 1430 C C . SER A 1 190 ? -48.773 -6.938 86.566 1.00 86.81 190 SER A C 1
ATOM 1432 O O . SER A 1 190 ? -49.477 -7.707 85.913 1.00 86.81 190 SER A O 1
ATOM 1434 N N . GLN A 1 191 ? -49.122 -5.665 86.760 1.00 84.19 191 GLN A N 1
ATOM 1435 C CA . GLN A 1 191 ? -50.373 -5.095 86.244 1.00 84.19 191 GLN A CA 1
ATOM 1436 C C . GLN A 1 191 ? -50.475 -5.154 84.709 1.00 84.19 191 GLN A C 1
ATOM 1438 O O . GLN A 1 191 ? -51.574 -5.172 84.168 1.00 84.19 191 GLN A O 1
ATOM 1443 N N . ASP A 1 192 ? -49.336 -5.201 84.021 1.00 84.56 192 ASP A N 1
ATOM 1444 C CA . ASP A 1 192 ? -49.207 -5.323 82.571 1.00 84.56 192 ASP A CA 1
ATOM 1445 C C . ASP A 1 192 ? -48.980 -6.770 82.087 1.00 84.56 192 ASP A C 1
ATOM 1447 O O . ASP A 1 192 ? -48.532 -6.972 80.959 1.00 84.56 192 ASP A O 1
ATOM 1451 N N . GLY A 1 193 ? -49.293 -7.771 82.920 1.00 87.75 193 GLY A N 1
ATOM 1452 C CA . GLY A 1 193 ? -49.387 -9.176 82.505 1.00 87.75 193 GLY A CA 1
ATOM 1453 C C . GLY A 1 193 ? -48.053 -9.921 82.405 1.00 87.75 193 GLY A C 1
ATOM 1454 O O . GLY A 1 193 ? -47.916 -10.831 81.590 1.00 87.75 193 GLY A O 1
ATOM 1455 N N . TRP A 1 194 ? -47.049 -9.560 83.210 1.00 89.00 194 TRP A N 1
ATOM 1456 C CA . TRP A 1 194 ? -45.781 -10.295 83.285 1.00 89.00 194 TRP A CA 1
ATOM 1457 C C . TRP A 1 194 ? -45.689 -11.112 84.568 1.00 89.00 194 TRP A C 1
ATOM 1459 O O . TRP A 1 194 ? -45.823 -10.579 85.670 1.00 89.00 194 TRP A O 1
ATOM 1469 N N . LEU A 1 195 ? -45.391 -12.402 84.428 1.00 91.31 195 LEU A N 1
ATOM 1470 C CA . LEU A 1 195 ? -45.055 -13.267 85.552 1.00 91.31 195 LEU A CA 1
ATOM 1471 C C . LEU A 1 195 ? -43.608 -13.001 85.998 1.00 91.31 195 LEU A C 1
ATOM 1473 O O . LEU A 1 195 ? -42.689 -13.013 85.175 1.00 91.31 195 LEU A O 1
ATOM 1477 N N . ARG A 1 196 ? -43.392 -12.781 87.298 1.00 88.88 196 ARG A N 1
ATOM 1478 C CA . ARG A 1 196 ? -42.068 -12.603 87.908 1.00 88.88 196 ARG A CA 1
ATOM 1479 C C . ARG A 1 196 ? -41.838 -13.611 89.037 1.00 88.88 196 ARG A C 1
ATOM 1481 O O . ARG A 1 196 ? -42.771 -13.874 89.802 1.00 88.88 196 ARG A O 1
ATOM 1488 N N . PRO A 1 197 ? -40.610 -14.126 89.215 1.00 88.38 197 PRO A N 1
ATOM 1489 C CA . PRO A 1 197 ? -40.276 -14.905 90.401 1.00 88.38 197 PRO A CA 1
ATOM 1490 C C . PRO A 1 197 ? -40.462 -14.078 91.680 1.00 88.38 197 PRO A C 1
ATOM 1492 O O . PRO A 1 197 ? -40.325 -12.848 91.662 1.00 88.38 197 PRO A O 1
ATOM 1495 N N . ALA A 1 198 ? -40.774 -14.756 92.786 1.00 87.88 198 ALA A N 1
ATOM 1496 C CA . ALA A 1 198 ? -40.747 -14.144 94.110 1.00 87.88 198 ALA A CA 1
ATOM 1497 C C . ALA A 1 198 ? -39.316 -13.699 94.462 1.00 87.88 198 ALA A C 1
ATOM 1499 O O . ALA A 1 198 ? -38.339 -14.287 93.991 1.00 87.88 198 ALA A O 1
ATOM 1500 N N . ASP A 1 199 ? -39.199 -12.650 95.274 1.00 84.19 199 ASP A N 1
ATOM 1501 C CA . ASP A 1 199 ? -37.901 -12.118 95.686 1.00 84.19 199 ASP A CA 1
ATOM 1502 C C . ASP A 1 199 ? -37.163 -13.152 96.551 1.00 84.19 199 ASP A C 1
ATOM 1504 O O . ASP A 1 199 ? -37.715 -13.672 97.519 1.00 84.19 199 ASP A O 1
ATOM 1508 N N . SER A 1 200 ? -35.919 -13.467 96.184 1.00 81.75 200 SER A N 1
ATOM 1509 C CA . SER A 1 200 ? -35.134 -14.549 96.787 1.00 81.75 200 SER A CA 1
ATOM 1510 C C . SER A 1 200 ? -33.669 -14.155 96.951 1.00 81.75 200 SER A C 1
ATOM 1512 O O . SER A 1 200 ? -33.124 -13.420 96.128 1.00 81.75 200 SER A O 1
ATOM 1514 N N . ALA A 1 201 ? -33.023 -14.669 98.002 1.00 80.00 201 ALA A N 1
ATOM 1515 C CA . ALA A 1 201 ? -31.576 -14.549 98.211 1.00 80.00 201 ALA A CA 1
ATOM 1516 C C . ALA A 1 201 ? -30.762 -15.610 97.436 1.00 80.00 201 ALA A C 1
ATOM 1518 O O . ALA A 1 201 ? -29.541 -15.507 97.357 1.00 80.00 201 ALA A O 1
ATOM 1519 N N . THR A 1 202 ? -31.435 -16.622 96.883 1.00 80.31 202 THR A N 1
ATOM 1520 C CA . THR A 1 202 ? -30.883 -17.706 96.049 1.00 80.31 202 THR A CA 1
ATOM 1521 C C . THR A 1 202 ? -31.586 -17.740 94.692 1.00 80.31 202 THR A C 1
ATOM 1523 O O . THR A 1 202 ? -32.653 -17.143 94.560 1.00 80.31 202 THR A O 1
ATOM 1526 N N . ASP A 1 203 ? -31.037 -18.457 93.708 1.00 81.81 203 ASP A N 1
ATOM 1527 C CA . ASP A 1 203 ? -31.556 -18.527 92.331 1.00 81.81 203 ASP A CA 1
ATOM 1528 C C . ASP A 1 203 ? -33.031 -18.993 92.273 1.00 81.81 203 ASP A C 1
ATOM 1530 O O . ASP A 1 203 ? -33.322 -20.177 92.480 1.00 81.81 203 ASP A O 1
ATOM 1534 N N . PRO A 1 204 ? -33.999 -18.088 92.017 1.00 86.25 204 PRO A N 1
ATOM 1535 C CA . PRO A 1 204 ? -35.408 -18.447 92.023 1.00 86.25 204 PRO A CA 1
ATOM 1536 C C . PRO A 1 204 ? -35.835 -18.987 90.652 1.00 86.25 204 PRO A C 1
ATOM 1538 O O . PRO A 1 204 ? -35.478 -18.432 89.613 1.00 86.25 204 PRO A O 1
ATOM 1541 N N . TYR A 1 205 ? -36.674 -20.024 90.642 1.00 87.12 205 TYR A N 1
ATOM 1542 C CA . TYR A 1 205 ? -37.293 -20.557 89.427 1.00 87.12 205 TYR A CA 1
ATOM 1543 C C . TYR A 1 205 ? -38.813 -20.609 89.566 1.00 87.12 205 TYR A C 1
ATOM 1545 O O . TYR A 1 205 ? -39.359 -20.658 90.671 1.00 87.12 205 TYR A O 1
ATOM 1553 N N . ILE A 1 206 ? -39.498 -20.594 88.425 1.00 90.38 206 ILE A N 1
ATOM 1554 C CA . ILE A 1 206 ? -40.949 -20.730 88.327 1.00 90.38 206 ILE A CA 1
ATOM 1555 C C . ILE A 1 206 ? -41.249 -21.986 87.509 1.00 90.38 206 ILE A C 1
ATOM 1557 O O . ILE A 1 206 ? -40.616 -22.225 86.485 1.00 90.38 206 ILE A O 1
ATOM 1561 N N . THR A 1 207 ? -42.214 -22.776 87.966 1.00 89.62 207 THR A N 1
ATOM 1562 C CA . THR A 1 207 ? -42.693 -23.992 87.306 1.00 89.62 207 THR A CA 1
ATOM 1563 C C . THR A 1 207 ? -44.118 -23.774 86.808 1.00 89.62 207 THR A C 1
ATOM 1565 O O . THR A 1 207 ? -44.960 -23.238 87.537 1.00 89.62 207 THR A O 1
ATOM 1568 N N . SER A 1 208 ? -44.388 -24.181 85.567 1.00 88.69 208 SER A N 1
ATOM 1569 C CA . SER A 1 208 ? -45.731 -24.168 84.983 1.00 88.69 208 SER A CA 1
ATOM 1570 C C . SER A 1 208 ? -46.675 -25.137 85.709 1.00 88.69 208 SER A C 1
ATOM 1572 O O . SER A 1 208 ? -46.214 -26.030 86.428 1.00 88.69 208 SER A O 1
ATOM 1574 N N . PRO A 1 209 ? -48.004 -24.989 85.547 1.00 88.56 209 PRO A N 1
ATOM 1575 C CA . PRO A 1 209 ? -48.955 -25.978 86.041 1.00 88.56 209 PRO A CA 1
ATOM 1576 C C . PRO A 1 209 ? -48.626 -27.378 85.509 1.00 88.56 209 PRO A C 1
ATOM 1578 O O . PRO A 1 209 ? -48.260 -27.540 84.346 1.00 88.56 209 PRO A O 1
ATOM 1581 N N . GLY A 1 210 ? -48.781 -28.400 86.350 1.00 83.12 210 GLY A N 1
ATOM 1582 C CA . GLY A 1 210 ? -48.654 -29.794 85.924 1.00 83.12 210 GLY A CA 1
ATOM 1583 C C . GLY A 1 210 ? -49.852 -30.268 85.091 1.00 83.12 210 GLY A C 1
ATOM 1584 O O . GLY A 1 210 ? -50.890 -29.615 85.038 1.00 83.12 210 GLY A O 1
ATOM 1585 N N . GLY A 1 211 ? -49.725 -31.443 84.466 1.00 81.50 211 GLY A N 1
ATOM 1586 C CA . GLY A 1 211 ? -50.848 -32.097 83.779 1.00 81.50 211 GLY A CA 1
ATOM 1587 C C . GLY A 1 211 ? -51.232 -31.491 82.424 1.00 81.50 211 GLY A C 1
ATOM 1588 O O . GLY A 1 211 ? -52.338 -31.723 81.955 1.00 81.50 211 GLY A O 1
ATOM 1589 N N . LEU A 1 212 ? -50.327 -30.747 81.778 1.00 82.25 212 LEU A N 1
ATOM 1590 C CA . LEU A 1 212 ? -50.598 -30.064 80.504 1.00 82.25 212 LEU A CA 1
ATOM 1591 C C . LEU A 1 212 ? -50.811 -31.009 79.309 1.00 82.25 212 LEU A C 1
ATOM 1593 O O . LEU A 1 212 ? -51.286 -30.559 78.272 1.00 82.25 212 LEU A O 1
ATOM 1597 N N . ALA A 1 213 ? -50.433 -32.288 79.437 1.00 83.31 213 ALA A N 1
ATOM 1598 C CA . ALA A 1 213 ? -50.559 -33.311 78.392 1.00 83.31 213 ALA A CA 1
ATOM 1599 C C . ALA A 1 213 ? -50.053 -32.847 77.006 1.00 83.31 213 ALA A C 1
ATOM 1601 O O . ALA A 1 213 ? -50.644 -33.171 75.979 1.00 83.31 213 ALA A O 1
ATOM 1602 N N . VAL A 1 214 ? -48.966 -32.065 76.979 1.00 82.50 214 VAL A N 1
ATOM 1603 C CA . VAL A 1 214 ? -48.384 -31.544 75.735 1.00 82.50 214 VAL A CA 1
ATOM 1604 C C . VAL A 1 214 ? -47.770 -32.698 74.950 1.00 82.50 214 VAL A C 1
ATOM 1606 O O . VAL A 1 214 ? -46.829 -33.341 75.420 1.00 82.50 214 VAL A O 1
ATOM 1609 N N . ASP A 1 215 ? -48.283 -32.941 73.745 1.00 84.06 215 ASP A N 1
ATOM 1610 C CA . ASP A 1 215 ? -47.664 -33.860 72.796 1.00 84.06 215 ASP A CA 1
ATOM 1611 C C . ASP A 1 215 ? -46.391 -33.223 72.224 1.00 84.06 215 ASP A C 1
ATOM 1613 O O . ASP A 1 215 ? -46.441 -32.338 71.366 1.00 84.06 215 ASP A O 1
ATOM 1617 N N . GLY A 1 216 ? -45.235 -33.687 72.700 1.00 78.12 216 GLY A N 1
ATOM 1618 C CA . GLY A 1 216 ? -43.933 -33.208 72.241 1.00 78.12 216 GLY A CA 1
ATOM 1619 C C . GLY A 1 216 ? -43.633 -33.509 70.768 1.00 78.12 216 GLY A C 1
ATOM 1620 O O . GLY A 1 216 ? -42.703 -32.918 70.225 1.00 78.12 216 GLY A O 1
ATOM 1621 N N . ALA A 1 217 ? -44.384 -34.395 70.100 1.00 81.12 217 ALA A N 1
ATOM 1622 C CA . ALA A 1 217 ? -44.253 -34.623 68.661 1.00 81.12 217 ALA A CA 1
ATOM 1623 C C . ALA A 1 217 ? -44.981 -33.545 67.841 1.00 81.12 217 ALA A C 1
ATOM 1625 O O . ALA A 1 217 ? -44.444 -33.102 66.821 1.00 81.12 217 ALA A O 1
ATOM 1626 N N . ALA A 1 218 ? -46.157 -33.104 68.302 1.00 82.31 218 ALA A N 1
ATOM 1627 C CA . ALA A 1 218 ? -46.959 -32.063 67.659 1.00 82.31 218 ALA A CA 1
ATOM 1628 C C . ALA A 1 218 ? -46.479 -30.639 68.006 1.00 82.31 218 ALA A C 1
ATOM 1630 O O . ALA A 1 218 ? -46.445 -29.772 67.135 1.00 82.31 218 ALA A O 1
ATOM 1631 N N . TYR A 1 219 ? -46.028 -30.407 69.245 1.00 85.12 219 TYR A N 1
ATOM 1632 C CA . TYR A 1 219 ? -45.627 -29.088 69.752 1.00 85.12 219 TYR A CA 1
ATOM 1633 C C . TYR A 1 219 ? -44.157 -29.085 70.185 1.00 85.12 219 TYR A C 1
ATOM 1635 O O . TYR A 1 219 ? -43.814 -29.340 71.337 1.00 85.12 219 TYR A O 1
ATOM 1643 N N . ARG A 1 220 ? -43.265 -28.800 69.229 1.00 82.06 220 ARG A N 1
ATOM 1644 C CA . ARG A 1 220 ? -41.801 -28.961 69.381 1.00 82.06 220 ARG A CA 1
ATOM 1645 C C . ARG A 1 220 ? -41.049 -27.692 69.777 1.00 82.06 220 ARG A C 1
ATOM 1647 O O . ARG A 1 220 ? -39.846 -27.743 70.022 1.00 82.06 220 ARG A O 1
ATOM 1654 N N . PHE A 1 221 ? -41.735 -26.559 69.795 1.00 82.75 221 PHE A N 1
ATOM 1655 C CA . PHE A 1 221 ? -41.150 -25.250 70.055 1.00 82.75 221 PHE A CA 1
ATOM 1656 C C . PHE A 1 221 ? -41.888 -24.577 71.205 1.00 82.75 221 PHE A C 1
ATOM 1658 O O . PHE A 1 221 ? -43.094 -24.752 71.360 1.00 82.75 221 PHE A O 1
ATOM 1665 N N . ILE A 1 222 ? -41.166 -23.783 71.993 1.00 83.56 222 ILE A N 1
ATOM 1666 C CA . ILE A 1 222 ? -41.740 -22.935 73.036 1.00 83.56 222 ILE A CA 1
ATOM 1667 C C . ILE A 1 222 ? -41.473 -21.492 72.631 1.00 83.56 222 ILE A C 1
ATOM 1669 O O . ILE A 1 222 ? -40.330 -21.125 72.355 1.00 83.56 222 ILE A O 1
ATOM 1673 N N . MET A 1 223 ? -42.520 -20.672 72.616 1.00 84.75 223 MET A N 1
ATOM 1674 C CA . MET A 1 223 ? -42.377 -19.229 72.490 1.00 84.75 223 MET A CA 1
ATOM 1675 C C . MET A 1 223 ? -42.599 -18.548 73.827 1.00 84.75 223 MET A C 1
ATOM 1677 O O . MET A 1 223 ? -43.579 -18.799 74.522 1.00 84.75 223 MET A O 1
ATOM 1681 N N . LEU A 1 224 ? -41.661 -17.674 74.176 1.00 85.00 224 LEU A N 1
ATOM 1682 C CA . LEU A 1 224 ? -41.646 -16.948 75.435 1.00 85.00 224 LEU A CA 1
ATOM 1683 C C . LEU A 1 224 ? -41.309 -15.496 75.150 1.00 85.00 224 LEU A C 1
ATOM 1685 O O . LEU A 1 224 ? -40.439 -15.186 74.335 1.00 85.00 224 LEU A O 1
ATOM 1689 N N . ARG A 1 225 ? -41.979 -14.599 75.867 1.00 86.81 225 ARG A N 1
ATOM 1690 C CA . ARG A 1 225 ? -41.610 -13.192 75.898 1.00 86.81 225 ARG A CA 1
ATOM 1691 C C . ARG A 1 225 ? -40.819 -12.943 77.175 1.00 86.81 225 ARG A C 1
ATOM 1693 O O . ARG A 1 225 ? -41.305 -13.237 78.261 1.00 86.81 225 ARG A O 1
ATOM 1700 N N . PHE A 1 226 ? -39.627 -12.369 77.050 1.00 84.94 226 PHE A N 1
ATOM 1701 C CA . PHE A 1 226 ? -38.803 -11.978 78.192 1.00 84.94 226 PHE A CA 1
ATOM 1702 C C . PHE A 1 226 ? -38.708 -10.460 78.288 1.00 84.94 226 PHE A C 1
ATOM 1704 O O . PHE A 1 226 ? -38.496 -9.775 77.287 1.00 84.94 226 PHE A O 1
ATOM 1711 N N . ARG A 1 227 ? -38.828 -9.932 79.508 1.00 84.06 227 ARG A N 1
ATOM 1712 C CA . ARG A 1 227 ? -38.578 -8.521 79.807 1.00 84.06 227 ARG A CA 1
ATOM 1713 C C . ARG A 1 227 ? -37.588 -8.410 80.945 1.00 84.06 227 ARG A C 1
ATOM 1715 O O . ARG A 1 227 ? -37.789 -8.962 82.020 1.00 84.06 227 ARG A O 1
ATOM 1722 N N . LYS A 1 228 ? -36.530 -7.639 80.711 1.00 80.38 228 LYS A N 1
ATOM 1723 C CA . LYS A 1 228 ? -35.571 -7.267 81.746 1.00 80.38 228 LYS A CA 1
ATOM 1724 C C . LYS A 1 228 ? -36.017 -5.956 82.393 1.00 80.38 228 LYS A C 1
ATOM 1726 O O . LYS A 1 228 ? -36.142 -4.945 81.707 1.00 80.38 228 LYS A O 1
ATOM 1731 N N . THR A 1 229 ? -36.243 -5.963 83.704 1.00 74.88 229 THR A N 1
ATOM 1732 C CA . THR A 1 229 ? -36.593 -4.773 84.498 1.00 74.88 229 THR A CA 1
ATOM 1733 C C . THR A 1 229 ? -35.520 -4.505 85.557 1.00 74.88 229 THR A C 1
ATOM 1735 O O . THR A 1 229 ? -35.122 -5.423 86.271 1.00 74.88 229 THR A O 1
ATOM 1738 N N . GLY A 1 230 ? -35.041 -3.259 85.672 1.00 73.69 230 GLY A N 1
ATOM 1739 C CA . GLY A 1 230 ? -33.984 -2.859 86.618 1.00 73.69 230 GLY A CA 1
ATOM 1740 C C . GLY A 1 230 ? -32.552 -3.116 86.116 1.00 73.69 230 GLY A C 1
ATOM 1741 O O . GLY A 1 230 ? -32.302 -3.130 84.912 1.00 73.69 230 GLY A O 1
ATOM 1742 N N . LYS A 1 231 ? -31.600 -3.332 87.040 1.00 67.75 231 LYS A N 1
ATOM 1743 C CA . LYS A 1 231 ? -30.195 -3.705 86.751 1.00 67.75 231 LYS A CA 1
ATOM 1744 C C . LYS A 1 231 ? -29.827 -5.133 87.220 1.00 67.75 231 LYS A C 1
ATOM 1746 O O . LYS A 1 231 ? -28.858 -5.280 87.961 1.00 67.75 231 LYS A O 1
ATOM 1751 N N . PRO A 1 232 ? -30.563 -6.197 86.848 1.00 63.88 232 PRO A N 1
ATOM 1752 C CA . PRO A 1 232 ? -30.223 -7.532 87.323 1.00 63.88 232 PRO A CA 1
ATOM 1753 C C . PRO A 1 232 ? -29.077 -8.147 86.494 1.00 63.88 232 PRO A C 1
ATOM 1755 O O . PRO A 1 232 ? -29.077 -8.081 85.255 1.00 63.88 232 PRO A O 1
ATOM 1758 N N . VAL A 1 233 ? -28.107 -8.750 87.189 1.00 61.28 233 VAL A N 1
ATOM 1759 C CA . VAL A 1 233 ? -27.083 -9.648 86.631 1.00 61.28 233 VAL A CA 1
ATOM 1760 C C . VAL A 1 233 ? -27.649 -11.058 86.760 1.00 61.28 233 VAL A C 1
ATOM 1762 O O . VAL A 1 233 ? -27.528 -11.663 87.815 1.00 61.28 233 VAL A O 1
ATOM 1765 N N . TRP A 1 234 ? -28.348 -11.553 85.740 1.00 68.12 234 TRP A N 1
ATOM 1766 C CA . TRP A 1 234 ? -28.853 -12.927 85.766 1.00 68.12 234 TRP A CA 1
ATOM 1767 C C . TRP A 1 234 ? -28.509 -13.659 84.475 1.00 68.12 234 TRP A C 1
ATOM 1769 O O . TRP A 1 234 ? -28.581 -13.086 83.385 1.00 68.12 234 TRP A O 1
ATOM 1779 N N . ALA A 1 235 ? -28.130 -14.923 84.644 1.00 68.75 235 ALA A N 1
ATOM 1780 C CA . ALA A 1 235 ? -28.258 -15.976 83.655 1.00 68.75 235 ALA A CA 1
ATOM 1781 C C . ALA A 1 235 ? -29.476 -16.803 84.076 1.00 68.75 235 ALA A C 1
ATOM 1783 O O . ALA A 1 235 ? -29.680 -17.030 85.266 1.00 68.75 235 ALA A O 1
ATOM 1784 N N . GLY A 1 236 ? -30.312 -17.204 83.128 1.00 73.88 236 GLY A N 1
ATOM 1785 C CA . GLY A 1 236 ? -31.433 -18.088 83.415 1.00 73.88 236 GLY A CA 1
ATOM 1786 C C . GLY A 1 236 ? -31.528 -19.160 82.356 1.00 73.88 236 GLY A C 1
ATOM 1787 O O . GLY A 1 236 ? -31.029 -19.004 81.242 1.00 73.88 236 GLY A O 1
ATOM 1788 N N . GLU A 1 237 ? -32.158 -20.256 82.731 1.00 81.69 237 GLU A N 1
ATOM 1789 C CA . GLU A 1 237 ? -32.314 -21.434 81.900 1.00 81.69 237 GLU A CA 1
ATOM 1790 C C . GLU A 1 237 ? -33.781 -21.849 81.868 1.00 81.69 237 GLU A C 1
ATOM 1792 O O . GLU A 1 237 ? -34.547 -21.594 82.798 1.00 81.69 237 GLU A O 1
ATOM 1797 N N . ILE A 1 238 ? -34.170 -22.493 80.774 1.00 84.56 238 ILE A N 1
ATOM 1798 C CA . ILE A 1 238 ? -35.476 -23.125 80.636 1.00 84.56 238 ILE A CA 1
ATOM 1799 C C . ILE A 1 238 ? -35.219 -24.621 80.650 1.00 84.56 238 ILE A C 1
ATOM 1801 O O . ILE A 1 238 ? -34.413 -25.123 79.866 1.00 84.56 238 ILE A O 1
ATOM 1805 N N . ARG A 1 239 ? -35.915 -25.328 81.533 1.00 82.75 239 ARG A N 1
ATOM 1806 C CA . ARG A 1 239 ? -35.823 -26.780 81.654 1.00 82.75 239 ARG A CA 1
ATOM 1807 C C . ARG A 1 239 ? -37.188 -27.396 81.378 1.00 82.75 239 ARG A C 1
ATOM 1809 O O . ARG A 1 239 ? -38.212 -26.851 81.784 1.00 82.75 239 ARG A O 1
ATOM 1816 N N . TRP A 1 240 ? -37.190 -28.534 80.692 1.00 78.88 240 TRP A N 1
ATOM 1817 C CA . TRP A 1 240 ? -38.362 -29.398 80.585 1.00 78.88 240 TRP A CA 1
ATOM 1818 C C . TRP A 1 240 ? -38.280 -30.470 81.666 1.00 78.88 240 TRP A C 1
ATOM 1820 O O . TRP A 1 240 ? -37.220 -31.059 81.859 1.00 78.88 240 TRP A O 1
ATOM 1830 N N . VAL A 1 241 ? -39.388 -30.721 82.358 1.00 73.38 241 VAL A N 1
ATOM 1831 C CA . VAL A 1 241 ? -39.467 -31.714 83.434 1.00 73.38 241 VAL A CA 1
ATOM 1832 C C . VAL A 1 241 ? -40.593 -32.672 83.083 1.00 73.38 241 VAL A C 1
ATOM 1834 O O . VAL A 1 241 ? -41.738 -32.245 82.919 1.00 73.38 241 VAL A O 1
ATOM 1837 N N . SER A 1 242 ? -40.275 -33.955 82.917 1.00 66.25 242 SER A N 1
ATOM 1838 C CA . SER A 1 242 ? -41.289 -34.966 82.614 1.00 66.25 242 SER A CA 1
ATOM 1839 C C . SER A 1 242 ? -42.051 -35.393 83.875 1.00 66.25 242 SER A C 1
ATOM 1841 O O . SER A 1 242 ? -41.641 -35.127 85.008 1.00 66.25 242 SER A O 1
ATOM 1843 N N . ALA A 1 243 ? -43.203 -36.044 83.694 1.00 60.12 243 ALA A N 1
ATOM 1844 C CA . ALA A 1 243 ? -43.996 -36.543 84.812 1.00 60.12 243 ALA A CA 1
ATOM 1845 C C . ALA A 1 243 ? -43.173 -37.539 85.654 1.00 60.12 243 ALA A C 1
ATOM 1847 O O . ALA A 1 243 ? -42.885 -38.643 85.204 1.00 60.12 243 ALA A O 1
ATOM 1848 N N . GLY A 1 244 ? -42.821 -37.144 86.882 1.00 57.19 244 GLY A N 1
ATOM 1849 C CA . GLY A 1 244 ? -42.039 -37.957 87.823 1.00 57.19 244 GLY A CA 1
ATOM 1850 C C . GLY A 1 244 ? -40.619 -37.449 88.098 1.00 57.19 244 GLY A C 1
ATOM 1851 O O . GLY A 1 244 ? -39.992 -37.924 89.043 1.00 57.19 244 GLY A O 1
ATOM 1852 N N . GLU A 1 245 ? -40.130 -36.458 87.351 1.00 56.84 245 GLU A N 1
ATOM 1853 C CA . GLU A 1 245 ? -38.840 -35.810 87.609 1.00 56.84 245 GLU A CA 1
ATOM 1854 C C . GLU A 1 245 ? -39.008 -34.591 88.530 1.00 56.84 245 GLU A C 1
ATOM 1856 O O . GLU A 1 245 ? -40.003 -33.866 88.464 1.00 56.84 245 GLU A O 1
ATOM 1861 N N . LYS A 1 246 ? -38.041 -34.362 89.427 1.00 54.66 246 LYS A N 1
ATOM 1862 C CA . LYS A 1 246 ? -37.982 -33.159 90.270 1.00 54.66 246 LYS A CA 1
ATOM 1863 C C . LYS A 1 246 ? -36.870 -32.245 89.770 1.00 54.66 246 LYS A C 1
ATOM 1865 O O . LYS A 1 246 ? -35.788 -32.720 89.438 1.00 54.66 246 LYS A O 1
ATOM 1870 N N . LEU A 1 247 ? -37.131 -30.939 89.757 1.00 55.62 247 LEU A N 1
ATOM 1871 C CA . LEU A 1 247 ? -36.099 -29.925 89.541 1.00 55.62 247 LEU A CA 1
ATOM 1872 C C . LEU A 1 247 ? -35.117 -29.976 90.719 1.00 55.62 247 LEU A C 1
ATOM 1874 O O . LEU A 1 247 ? -35.519 -29.737 91.859 1.00 55.62 247 LEU A O 1
ATOM 1878 N N . HIS A 1 248 ? -33.865 -30.335 90.435 1.00 49.97 248 HIS A N 1
ATOM 1879 C CA . HIS A 1 248 ? -32.735 -30.144 91.342 1.00 49.97 248 HIS A CA 1
ATOM 1880 C C . HIS A 1 248 ? -32.153 -28.743 91.164 1.00 49.97 248 HIS A C 1
ATOM 1882 O O . HIS A 1 248 ? -31.964 -28.322 89.991 1.00 49.97 248 HIS A O 1
#

pLDDT: mean 86.14, std 17.0, range [29.06, 98.81]